Protein AF-R8B9S7-F1 (afdb_monomer_lite)

Organism: Phaeoacremonium minimum (strain UCR-PA7) (NCBI:txid1286976)

Secondary structure (DSSP, 8-state):
-PPPGGG--TT------SHHHHTTTTSSHHHHHHTTS-HHHHHHTTGGGGTTS-HHHHHHHHHHHHHHHHHHS--SS-GGG--SHHHHHHHHHHHHHHHHHHHHTGGGTHHHHHHHHHHHHHHHHH---TT-PSPPSHHHHHHHHHHHHHTT-HHHHHHHHHHHHHHHHH-TTT-TT-HHHHHHHHHHHHHHHHTT-HHHHHHHHHHHHHHHHHHTTSTTGGGHHHHHHHHHHHHHHHHTT-----------

InterPro domains:
  IPR011990 Tetratricopeptide-like helical domain superfamily [G3DSA:1.25.40.10] (41-213)
  IPR011990 Tetratricopeptide-like helical domain superfamily [SSF48452] (104-204)

Foldseek 3Di:
DPDDPPPDDPPNADFDDALLCVLVVPQCLRRLVCLQAPNVRVVVVVCNVVSPDDLLVSLVVQLVVLVVSCVVPPQPDDLLPCLDPVSVSNVLSSLLSNLSSLVSNPPVRLVVSLVSLVVNLVSLVSDDHPPNDDDRPLVSLVVNLVSCVVVVVLVVSLVSLVVSLVRQQPDPVAHLLHPSSLLSLLSNLLSCLVVVVLVVSVVSLVSQVVSLVVCCVDPNVVCSVVSVVSSVLSNVCSVVSHRDPCPPCPPD

Sequence (252 aa):
MEKSPLNRFPWESDVPQGAFWDSLSNDNLGRQFLRVFSADETIALSLDNMAHLDKVAKLQLLESLILDRMRNKPLPHVPESLSSNDFYNIWHRREFLLAHVQREQGATKMVEAEQRYRTMIDIWGKRNDPDKKWPQDLGSIDNLFIILAQQNRFSEAELLAKELIGLIRQCPDLGYGSPMNIGIMLKLMDIFGKQGKYDEALALNAEGYAAIDIMAKGMFAKYVDTQRKSLDQMKRALEEHRSWESGYLIIR

pLDDT: mean 84.68, std 16.0, range [28.86, 98.12]

Structure (mmCIF, N/CA/C/O backbone):
data_AF-R8B9S7-F1
#
_entry.id   AF-R8B9S7-F1
#
loop_
_atom_site.group_PDB
_atom_site.id
_atom_site.type_symbol
_atom_site.label_atom_id
_atom_site.label_alt_id
_atom_site.label_comp_id
_atom_site.label_asym_id
_atom_site.label_entity_id
_atom_site.label_seq_id
_atom_site.pdbx_PDB_ins_code
_atom_site.Cartn_x
_atom_site.Cartn_y
_atom_site.Cartn_z
_atom_site.occupancy
_atom_site.B_iso_or_equiv
_atom_site.auth_seq_id
_atom_site.auth_comp_id
_atom_site.auth_asym_id
_atom_site.auth_atom_id
_atom_site.pdbx_PDB_model_num
ATOM 1 N N . MET A 1 1 ? 0.712 -29.549 -7.403 1.00 31.33 1 MET A N 1
ATOM 2 C CA . MET A 1 1 ? -0.698 -29.161 -7.191 1.00 31.33 1 MET A CA 1
ATOM 3 C C . MET A 1 1 ? -0.884 -27.776 -7.783 1.00 31.33 1 MET A C 1
ATOM 5 O O . MET A 1 1 ? -0.555 -26.792 -7.130 1.00 31.33 1 MET A O 1
ATOM 9 N N . GLU A 1 2 ? -1.314 -27.706 -9.042 1.00 28.86 2 GLU A N 1
ATOM 10 C CA . GLU A 1 2 ? -1.758 -26.450 -9.652 1.00 28.86 2 GLU A CA 1
ATOM 11 C C . GLU A 1 2 ? -2.976 -25.941 -8.879 1.00 28.86 2 GLU A C 1
ATOM 13 O O . GLU A 1 2 ? -3.938 -26.679 -8.654 1.00 28.86 2 GLU A O 1
ATOM 18 N N . LYS A 1 3 ? -2.919 -24.693 -8.407 1.00 32.94 3 LYS A N 1
ATOM 19 C CA . LYS A 1 3 ? -4.081 -24.044 -7.802 1.00 32.94 3 LYS A CA 1
ATOM 20 C C . LYS A 1 3 ? -5.134 -23.871 -8.894 1.00 32.94 3 LYS A C 1
ATOM 22 O O . LYS A 1 3 ? -4.868 -23.245 -9.913 1.00 32.94 3 LYS A O 1
ATOM 27 N N . SER A 1 4 ? -6.307 -24.450 -8.659 1.00 30.30 4 SER A N 1
ATOM 28 C CA . SER A 1 4 ? -7.461 -24.396 -9.556 1.00 30.30 4 SER A CA 1
ATOM 29 C C . SER A 1 4 ? -7.754 -22.950 -10.021 1.00 30.30 4 SER A C 1
ATOM 31 O O . SER A 1 4 ? -7.820 -22.062 -9.165 1.00 30.30 4 SER A O 1
ATOM 33 N N . PRO A 1 5 ? -7.971 -22.687 -11.328 1.00 41.06 5 PRO A N 1
ATOM 34 C CA . PRO A 1 5 ? -8.208 -21.341 -11.877 1.00 41.06 5 PRO A CA 1
ATOM 35 C C . PRO A 1 5 ? -9.506 -20.659 -11.408 1.00 41.06 5 PRO A C 1
ATOM 37 O O . PRO A 1 5 ? -9.743 -19.494 -11.715 1.00 41.06 5 PRO A O 1
ATOM 40 N N . LEU A 1 6 ? -10.366 -21.370 -10.675 1.00 40.56 6 LEU A N 1
ATOM 41 C CA . LEU A 1 6 ? -11.757 -20.986 -10.407 1.00 40.56 6 LEU A CA 1
ATOM 42 C C . LEU A 1 6 ? -11.959 -19.916 -9.313 1.00 40.56 6 LEU A C 1
ATOM 44 O O . LEU A 1 6 ? -13.099 -19.612 -8.985 1.00 40.56 6 LEU A O 1
ATOM 48 N N . ASN A 1 7 ? -10.894 -19.329 -8.755 1.00 47.81 7 ASN A N 1
ATOM 49 C CA . ASN A 1 7 ? -10.991 -18.369 -7.638 1.00 47.81 7 ASN A CA 1
ATOM 50 C C . ASN A 1 7 ? -10.441 -16.962 -7.929 1.00 47.81 7 ASN A C 1
ATOM 52 O O . ASN A 1 7 ? -10.343 -16.151 -7.002 1.00 47.81 7 ASN A O 1
ATOM 56 N N . ARG A 1 8 ? -10.084 -16.676 -9.186 1.00 48.44 8 ARG A N 1
ATOM 57 C CA . ARG A 1 8 ? -9.503 -15.396 -9.604 1.00 48.44 8 ARG A CA 1
ATOM 58 C C . ARG A 1 8 ? -10.613 -14.404 -9.939 1.00 48.44 8 ARG A C 1
ATOM 60 O O . ARG A 1 8 ? -11.400 -14.647 -10.854 1.00 48.44 8 ARG A O 1
ATOM 67 N N . PHE A 1 9 ? -10.698 -13.288 -9.220 1.00 55.44 9 PHE A N 1
ATOM 68 C CA . PHE A 1 9 ? -11.606 -12.219 -9.635 1.00 55.44 9 PHE A CA 1
ATOM 69 C C . PHE A 1 9 ? -11.149 -11.575 -10.958 1.00 55.44 9 PHE A C 1
ATOM 71 O O . PHE A 1 9 ? -9.943 -11.501 -11.202 1.00 55.44 9 PHE A O 1
ATOM 78 N N . PRO A 1 10 ? -12.065 -11.027 -11.783 1.00 49.34 10 PRO A N 1
ATOM 79 C CA . PRO A 1 10 ? -11.719 -10.374 -13.053 1.00 49.34 10 PRO A CA 1
ATOM 80 C C . PRO A 1 10 ? -10.708 -9.219 -12.934 1.00 49.34 10 PRO A C 1
ATOM 82 O O . PRO A 1 10 ? -10.061 -8.867 -13.913 1.00 49.34 10 PRO A O 1
ATOM 85 N N . TRP A 1 11 ? -10.570 -8.628 -11.743 1.00 57.00 11 TRP A N 1
ATOM 86 C CA . TRP A 1 11 ? -9.640 -7.531 -11.454 1.00 57.00 11 TRP A CA 1
ATOM 87 C C . TRP A 1 11 ? -8.299 -7.983 -10.856 1.00 57.00 11 TRP A C 1
ATOM 89 O O . TRP A 1 11 ? -7.422 -7.150 -10.622 1.00 57.00 11 TRP A O 1
ATOM 99 N N . GLU A 1 12 ? -8.097 -9.279 -10.596 1.00 56.66 12 GLU A N 1
ATOM 100 C CA . GLU A 1 12 ? -6.799 -9.780 -10.143 1.00 56.66 12 GLU A CA 1
ATOM 101 C C . GLU A 1 12 ? -5.798 -9.683 -11.298 1.00 56.66 12 GLU A C 1
ATOM 103 O O . GLU A 1 12 ? -5.817 -10.503 -12.211 1.00 56.66 12 GLU A O 1
ATOM 108 N N . SER A 1 13 ? -4.910 -8.686 -11.266 1.00 63.62 13 SER A N 1
ATOM 109 C CA . SER A 1 13 ? -3.881 -8.471 -12.299 1.00 63.62 13 SER A CA 1
ATOM 110 C C . SER A 1 13 ? -2.855 -9.608 -12.362 1.00 63.62 13 SER A C 1
ATOM 112 O O . SER A 1 13 ? -2.725 -10.391 -11.420 1.00 63.62 13 SER A O 1
ATOM 114 N N . ASP A 1 14 ? -2.118 -9.727 -13.460 1.00 77.19 14 ASP A N 1
ATOM 115 C CA . ASP A 1 14 ? -1.014 -10.683 -13.518 1.00 77.19 14 ASP A CA 1
ATOM 116 C C . ASP A 1 14 ? 0.135 -10.264 -12.591 1.00 77.19 14 ASP A C 1
ATOM 118 O O . ASP A 1 14 ? 0.276 -9.095 -12.216 1.00 77.19 14 ASP A O 1
ATOM 122 N N . VAL A 1 15 ? 0.942 -11.246 -12.195 1.00 81.06 15 VAL A N 1
ATOM 123 C CA . VAL A 1 15 ? 2.227 -11.043 -11.524 1.00 81.06 15 VAL A CA 1
ATOM 124 C C . VAL A 1 15 ? 3.326 -11.625 -12.406 1.00 81.06 15 VAL A C 1
ATOM 126 O O . VAL A 1 15 ? 3.125 -12.714 -12.959 1.00 81.06 15 VAL A O 1
ATOM 129 N N . PRO A 1 16 ? 4.479 -10.945 -12.538 1.00 85.38 16 PRO A N 1
ATOM 130 C CA . PRO A 1 16 ? 5.646 -11.543 -13.159 1.00 85.38 16 PRO A CA 1
ATOM 131 C C . PRO A 1 16 ? 5.992 -12.861 -12.465 1.00 85.38 16 PRO A C 1
ATOM 133 O O . PRO A 1 16 ? 5.916 -12.957 -11.240 1.00 85.38 16 PRO A O 1
ATOM 136 N N . GLN A 1 17 ? 6.345 -13.866 -13.258 1.00 84.06 17 GLN A N 1
ATOM 137 C CA . GLN A 1 17 ? 6.829 -15.150 -12.761 1.00 84.06 17 GLN A CA 1
ATOM 138 C C . GLN A 1 17 ? 8.356 -15.128 -12.710 1.00 84.06 17 GLN A C 1
ATOM 140 O O . GLN A 1 17 ? 8.976 -14.426 -13.511 1.00 84.06 17 GLN A O 1
ATOM 145 N N . GLY A 1 18 ? 8.945 -15.904 -11.801 1.00 87.06 18 GLY A N 1
ATOM 146 C CA . GLY A 1 18 ? 10.390 -16.110 -11.755 1.00 87.06 18 GLY A CA 1
ATOM 147 C C . GLY A 1 18 ? 11.004 -15.917 -10.374 1.00 87.06 18 GLY A C 1
ATOM 148 O O . GLY A 1 18 ? 10.479 -15.188 -9.527 1.00 87.06 18 GLY A O 1
ATOM 149 N N . ALA A 1 19 ? 12.165 -16.542 -10.169 1.00 90.31 19 ALA A N 1
ATOM 150 C CA . ALA A 1 19 ? 12.884 -16.535 -8.896 1.00 90.31 19 ALA A CA 1
ATOM 151 C C . ALA A 1 19 ? 13.287 -15.119 -8.447 1.00 90.31 19 ALA A C 1
ATOM 153 O O . ALA A 1 19 ? 13.392 -14.849 -7.246 1.00 90.31 19 ALA A O 1
ATOM 154 N N . PHE A 1 20 ? 13.487 -14.191 -9.390 1.00 92.75 20 PHE A N 1
ATOM 155 C CA . PHE A 1 20 ? 13.698 -12.784 -9.061 1.00 92.75 20 PHE A CA 1
ATOM 156 C C . PHE A 1 20 ? 12.500 -12.211 -8.290 1.00 92.75 20 PHE A C 1
ATOM 158 O O . PHE A 1 20 ? 12.667 -11.613 -7.225 1.00 92.75 20 PHE A O 1
ATOM 165 N N . TRP A 1 21 ? 11.292 -12.440 -8.802 1.00 90.38 21 TRP A N 1
ATOM 166 C CA . TRP A 1 21 ? 10.049 -11.878 -8.279 1.00 90.38 21 TRP A CA 1
ATOM 167 C C . TRP A 1 21 ? 9.548 -12.588 -7.028 1.00 90.38 21 TRP A C 1
ATOM 169 O O . TRP A 1 21 ? 9.042 -11.922 -6.124 1.00 90.38 21 TRP A O 1
ATOM 179 N N . ASP A 1 22 ? 9.755 -13.901 -6.931 1.00 86.56 22 ASP A N 1
ATOM 180 C CA . ASP A 1 22 ? 9.373 -14.701 -5.761 1.00 86.56 22 ASP A CA 1
ATOM 181 C C . ASP A 1 22 ? 10.040 -14.187 -4.476 1.00 86.56 22 ASP A C 1
ATOM 183 O O . ASP A 1 22 ? 9.446 -14.189 -3.404 1.00 86.56 22 ASP A O 1
ATOM 187 N N . SER A 1 23 ? 11.260 -13.656 -4.580 1.00 82.81 23 SER A N 1
ATOM 188 C CA . SER A 1 23 ? 11.966 -13.060 -3.436 1.00 82.81 23 SER A CA 1
ATOM 189 C C . SER A 1 23 ? 11.472 -11.659 -3.032 1.00 82.81 23 SER A C 1
ATOM 191 O O . SER A 1 23 ? 11.842 -11.156 -1.972 1.00 82.81 23 SER A O 1
ATOM 193 N N . LEU A 1 24 ? 10.634 -11.028 -3.863 1.00 83.19 24 LEU A N 1
ATOM 194 C CA . LEU A 1 24 ? 10.026 -9.709 -3.641 1.00 83.19 24 LEU A CA 1
ATOM 195 C C . LEU A 1 24 ? 8.512 -9.813 -3.351 1.00 83.19 24 LEU A C 1
ATOM 197 O O . LEU A 1 24 ? 7.828 -8.796 -3.239 1.00 83.19 24 LEU A O 1
ATOM 201 N N . SER A 1 25 ? 7.965 -11.033 -3.262 1.00 59.16 25 SER A N 1
ATOM 202 C CA . SER A 1 25 ? 6.539 -11.345 -3.453 1.00 59.16 25 SER A CA 1
ATOM 203 C C . SER A 1 25 ? 5.572 -10.846 -2.372 1.00 59.16 25 SER A C 1
ATOM 205 O O . SER A 1 25 ? 4.374 -11.123 -2.456 1.00 59.16 25 SER A O 1
ATOM 207 N N . ASN A 1 26 ? 6.047 -10.132 -1.354 1.00 59.09 26 ASN A N 1
ATOM 208 C CA . ASN A 1 26 ? 5.182 -9.643 -0.283 1.00 59.09 26 ASN A CA 1
ATOM 209 C C . ASN A 1 26 ? 4.461 -8.335 -0.644 1.00 59.09 26 ASN A C 1
ATOM 211 O O . ASN A 1 26 ? 3.363 -8.118 -0.144 1.00 59.09 26 ASN A O 1
ATOM 215 N N . ASP A 1 27 ? 4.977 -7.540 -1.592 1.00 60.31 27 ASP A N 1
ATOM 216 C CA . ASP A 1 27 ? 4.636 -6.109 -1.658 1.00 60.31 27 ASP A CA 1
ATOM 217 C C . ASP A 1 27 ? 3.802 -5.670 -2.872 1.00 60.31 27 ASP A C 1
ATOM 219 O O . ASP A 1 27 ? 3.808 -4.503 -3.237 1.00 60.31 27 ASP A O 1
ATOM 223 N N . ASN A 1 28 ? 3.079 -6.565 -3.560 1.00 75.88 28 ASN A N 1
ATOM 224 C CA . ASN A 1 28 ? 2.340 -6.228 -4.801 1.00 75.88 28 ASN A CA 1
ATOM 225 C C . ASN A 1 28 ? 3.214 -5.573 -5.907 1.00 75.88 28 ASN A C 1
ATOM 227 O O . ASN A 1 28 ? 2.696 -5.132 -6.937 1.00 75.88 28 ASN A O 1
ATOM 231 N N . LEU A 1 29 ? 4.540 -5.545 -5.731 1.00 86.62 29 LEU A N 1
ATOM 232 C CA . LEU A 1 29 ? 5.481 -4.774 -6.537 1.00 86.62 29 LEU A CA 1
ATOM 233 C C . LEU A 1 29 ? 5.529 -5.263 -7.985 1.00 86.62 29 LEU A C 1
ATOM 235 O O . LEU A 1 29 ? 5.479 -4.457 -8.909 1.00 86.62 29 LEU A O 1
ATOM 239 N N . GLY A 1 30 ? 5.520 -6.582 -8.189 1.00 88.81 30 GLY A N 1
ATOM 240 C CA . GLY A 1 30 ? 5.470 -7.177 -9.525 1.00 88.81 30 GLY A CA 1
ATOM 241 C C . GLY A 1 30 ? 4.212 -6.784 -10.310 1.00 88.81 30 GLY A C 1
ATOM 242 O O . GLY A 1 30 ? 4.300 -6.484 -11.498 1.00 88.81 30 GLY A O 1
ATOM 243 N N . ARG A 1 31 ? 3.046 -6.690 -9.649 1.00 86.81 31 ARG A N 1
ATOM 244 C CA . ARG A 1 31 ? 1.803 -6.224 -10.301 1.00 86.81 31 ARG A CA 1
ATOM 245 C C . ARG A 1 31 ? 1.951 -4.785 -10.777 1.00 86.81 31 ARG A C 1
ATOM 247 O O . ARG A 1 31 ? 1.569 -4.460 -11.895 1.00 86.81 31 ARG A O 1
ATOM 254 N N . GLN A 1 32 ? 2.515 -3.921 -9.930 1.00 89.44 32 GLN A N 1
ATOM 255 C CA . GLN A 1 32 ? 2.758 -2.522 -10.287 1.00 89.44 32 GLN A CA 1
ATOM 256 C C . GLN A 1 32 ? 3.808 -2.401 -11.395 1.00 89.44 32 GLN A C 1
ATOM 258 O O . GLN A 1 32 ? 3.662 -1.560 -12.279 1.00 89.44 32 GLN A O 1
ATOM 263 N N . PHE A 1 33 ? 4.810 -3.282 -11.403 1.00 93.06 33 PHE A N 1
ATOM 264 C CA . PHE A 1 33 ? 5.808 -3.345 -12.463 1.00 93.06 33 PHE A CA 1
ATOM 265 C C . PHE A 1 33 ? 5.165 -3.623 -13.823 1.00 93.06 33 PHE A C 1
ATOM 267 O O . PHE A 1 33 ? 5.404 -2.869 -14.763 1.00 93.06 33 PHE A O 1
ATOM 274 N N . LEU A 1 34 ? 4.252 -4.600 -13.902 1.00 91.38 34 LEU A N 1
ATOM 275 C CA . LEU A 1 34 ? 3.530 -4.925 -15.141 1.00 91.38 34 LEU A CA 1
ATOM 276 C C . LEU A 1 34 ? 2.607 -3.808 -15.652 1.00 91.38 34 LEU A C 1
ATOM 278 O O . LEU A 1 34 ? 2.200 -3.802 -16.812 1.00 91.38 34 LEU A O 1
ATOM 282 N N . ARG A 1 35 ? 2.266 -2.834 -14.802 1.00 89.38 35 ARG A N 1
ATOM 283 C CA . ARG A 1 35 ? 1.502 -1.647 -15.218 1.00 89.38 35 ARG A CA 1
ATOM 284 C C . ARG A 1 35 ? 2.379 -0.599 -15.911 1.00 89.38 35 ARG A C 1
ATOM 286 O O . ARG A 1 35 ? 1.827 0.296 -16.550 1.00 89.38 35 ARG A O 1
ATOM 293 N N . VAL A 1 36 ? 3.704 -0.692 -15.773 1.00 93.06 36 VAL A N 1
ATOM 294 C CA . VAL A 1 36 ? 4.698 0.233 -16.349 1.00 93.06 36 VAL A CA 1
ATOM 295 C C . VAL A 1 36 ? 5.513 -0.424 -17.466 1.00 93.06 36 VAL A C 1
ATOM 297 O O . VAL A 1 36 ? 5.815 0.233 -18.464 1.00 93.06 36 VAL A O 1
ATOM 300 N N . PHE A 1 37 ? 5.845 -1.704 -17.307 1.00 94.19 37 PHE A N 1
ATOM 301 C CA . PHE A 1 37 ? 6.538 -2.542 -18.279 1.00 94.19 37 PHE A CA 1
ATOM 302 C C . PHE A 1 37 ? 5.582 -3.632 -18.743 1.00 94.19 37 PHE A C 1
ATOM 304 O O . PHE A 1 37 ? 5.018 -4.347 -17.922 1.00 94.19 37 PHE A O 1
ATOM 311 N N . SER A 1 38 ? 5.387 -3.772 -20.050 1.00 90.88 38 SER A N 1
ATOM 312 C CA . SER A 1 38 ? 4.564 -4.866 -20.579 1.00 90.88 38 SER A CA 1
ATOM 313 C C . SER A 1 38 ? 5.130 -6.243 -20.193 1.00 90.88 38 SER A C 1
ATOM 315 O O . SER A 1 38 ? 6.296 -6.368 -19.803 1.00 90.88 38 SER A O 1
ATOM 317 N N . ALA A 1 39 ? 4.313 -7.294 -20.313 1.00 87.50 39 ALA A N 1
ATOM 318 C CA . ALA A 1 39 ? 4.769 -8.666 -20.082 1.00 87.50 39 ALA A CA 1
ATOM 319 C C . ALA A 1 39 ? 5.968 -9.018 -20.983 1.00 87.50 39 ALA A C 1
ATOM 321 O O . ALA A 1 39 ? 6.972 -9.524 -20.489 1.00 87.50 39 ALA A O 1
ATOM 322 N N . ASP A 1 40 ? 5.910 -8.641 -22.263 1.00 90.12 40 ASP A N 1
ATOM 323 C CA . ASP A 1 40 ? 6.991 -8.869 -23.227 1.00 90.12 40 ASP A CA 1
ATOM 324 C C . ASP A 1 40 ? 8.268 -8.101 -22.864 1.00 90.12 40 ASP A C 1
ATOM 326 O O . ASP A 1 40 ? 9.360 -8.667 -22.886 1.00 90.12 40 ASP A O 1
ATOM 330 N N . GLU A 1 41 ? 8.150 -6.828 -22.463 1.00 93.38 41 GLU A N 1
ATOM 331 C CA . GLU A 1 41 ? 9.298 -6.058 -21.965 1.00 93.38 41 GLU A CA 1
ATOM 332 C C . GLU A 1 41 ? 9.890 -6.704 -20.705 1.00 93.38 41 GLU A C 1
ATOM 334 O O . GLU A 1 41 ? 11.107 -6.776 -20.567 1.00 93.38 41 GLU A O 1
ATOM 339 N N . THR A 1 42 ? 9.048 -7.216 -19.805 1.00 90.62 42 THR A N 1
ATOM 340 C CA . THR A 1 42 ? 9.493 -7.886 -18.575 1.00 90.62 42 THR A CA 1
ATOM 341 C C . THR A 1 42 ? 10.247 -9.182 -18.874 1.00 90.62 42 THR A C 1
ATOM 343 O O . THR A 1 42 ? 11.284 -9.434 -18.261 1.00 90.62 42 THR A O 1
ATOM 346 N N . ILE A 1 43 ? 9.775 -9.974 -19.843 1.00 90.31 43 ILE A N 1
ATOM 347 C CA . ILE A 1 43 ? 10.471 -11.174 -20.328 1.00 90.31 43 ILE A CA 1
ATOM 348 C C . ILE A 1 43 ? 11.815 -10.784 -20.957 1.00 90.31 43 ILE A C 1
ATOM 350 O O . ILE A 1 43 ? 12.843 -11.377 -20.633 1.00 90.31 43 ILE A O 1
ATOM 354 N N . ALA A 1 44 ? 11.836 -9.746 -21.799 1.00 94.31 44 ALA A N 1
ATOM 355 C CA . ALA A 1 44 ? 13.050 -9.284 -22.470 1.00 94.31 44 ALA A CA 1
ATOM 356 C C . ALA A 1 44 ? 14.133 -8.798 -21.490 1.00 94.31 44 ALA A C 1
ATOM 358 O O . ALA A 1 44 ? 15.320 -9.011 -21.737 1.00 94.31 44 ALA A O 1
ATOM 359 N N . LEU A 1 45 ? 13.746 -8.206 -20.353 1.00 95.00 45 LEU A N 1
ATOM 360 C CA . LEU A 1 45 ? 14.680 -7.797 -19.295 1.00 95.00 45 LEU A CA 1
ATOM 361 C C . LEU A 1 45 ? 15.429 -8.975 -18.649 1.00 95.00 45 LEU A C 1
ATOM 363 O O . LEU A 1 45 ? 16.462 -8.752 -18.023 1.00 95.00 45 LEU A O 1
ATOM 367 N N . SER A 1 46 ? 14.936 -10.213 -18.797 1.00 94.06 46 SER A N 1
ATOM 368 C CA . SER A 1 46 ? 15.589 -11.437 -18.303 1.00 94.06 46 SER A CA 1
ATOM 369 C C . SER A 1 46 ? 16.012 -11.356 -16.825 1.00 94.06 46 SER A C 1
ATOM 371 O O . SER A 1 46 ? 17.106 -11.786 -16.452 1.00 94.06 46 SER A O 1
ATOM 373 N N . LEU A 1 47 ? 15.153 -10.783 -15.970 1.00 94.19 47 LEU A N 1
ATOM 374 C CA . LEU A 1 47 ? 15.486 -10.460 -14.572 1.00 94.19 47 LEU A CA 1
ATOM 375 C C . LEU A 1 47 ? 15.831 -11.683 -13.713 1.00 94.19 47 LEU A C 1
ATOM 377 O O . LEU A 1 47 ? 16.545 -11.545 -12.723 1.00 94.19 47 LEU A O 1
ATOM 381 N N . ASP A 1 48 ? 15.405 -12.883 -14.105 1.00 93.00 48 ASP A N 1
ATOM 382 C CA . ASP A 1 48 ? 15.773 -14.120 -13.410 1.00 93.00 48 ASP A CA 1
ATOM 383 C C . ASP A 1 48 ? 17.274 -14.429 -13.471 1.00 93.00 48 ASP A C 1
ATOM 385 O O . ASP A 1 48 ? 17.803 -15.060 -12.555 1.00 93.00 48 ASP A O 1
ATOM 389 N N . ASN A 1 49 ? 18.009 -13.884 -14.446 1.00 95.75 49 ASN A N 1
ATOM 390 C CA . ASN A 1 49 ? 19.477 -13.936 -14.437 1.00 95.75 49 ASN A CA 1
ATOM 391 C C . ASN A 1 49 ? 20.070 -13.200 -13.216 1.00 95.75 49 ASN A C 1
ATOM 393 O O . ASN A 1 49 ? 21.176 -13.500 -12.766 1.00 95.75 49 ASN A O 1
ATOM 397 N N . MET A 1 50 ? 19.306 -12.269 -12.639 1.00 96.25 50 MET A N 1
ATOM 398 C CA . MET A 1 50 ? 19.640 -11.489 -11.448 1.00 96.25 50 MET A CA 1
ATOM 399 C C . MET A 1 50 ? 18.947 -12.023 -10.183 1.00 96.25 50 MET A C 1
ATOM 401 O O . MET A 1 50 ? 18.931 -11.354 -9.150 1.00 96.25 50 MET A O 1
ATOM 405 N N . ALA A 1 51 ? 18.374 -13.233 -10.216 1.00 94.38 51 ALA A N 1
ATOM 406 C CA . ALA A 1 51 ? 17.673 -13.813 -9.067 1.00 94.38 51 ALA A CA 1
ATOM 407 C C . ALA A 1 51 ? 18.576 -14.019 -7.837 1.00 94.38 51 ALA A C 1
ATOM 409 O O . ALA A 1 51 ? 18.078 -14.031 -6.712 1.00 94.38 51 ALA A O 1
ATOM 410 N N . HIS A 1 52 ? 19.890 -14.129 -8.046 1.00 94.56 52 HIS A N 1
ATOM 411 C CA . HIS A 1 52 ? 20.899 -14.266 -6.996 1.00 94.56 52 HIS A CA 1
ATOM 412 C C . HIS A 1 52 ? 21.110 -12.988 -6.163 1.00 94.56 52 HIS A C 1
ATOM 414 O O . HIS A 1 52 ? 21.687 -13.065 -5.082 1.00 94.56 52 HIS A O 1
ATOM 420 N N . LEU A 1 53 ? 20.662 -11.824 -6.651 1.00 95.94 53 LEU A N 1
ATOM 421 C CA . LEU A 1 53 ? 20.778 -10.557 -5.930 1.00 95.94 53 LEU A CA 1
ATOM 422 C C . LEU A 1 53 ? 19.942 -10.566 -4.640 1.00 95.94 53 LEU A C 1
ATOM 424 O O . LEU A 1 53 ? 18.847 -11.139 -4.589 1.00 95.94 53 LEU A O 1
ATOM 428 N N . ASP A 1 54 ? 20.431 -9.877 -3.610 1.00 94.00 54 ASP A N 1
ATOM 429 C CA . ASP A 1 54 ? 19.655 -9.622 -2.395 1.00 94.00 54 ASP A CA 1
ATOM 430 C C . ASP A 1 54 ? 18.491 -8.635 -2.645 1.00 94.00 54 ASP A C 1
ATOM 432 O O . ASP A 1 54 ? 18.384 -8.024 -3.714 1.00 94.00 54 ASP A O 1
ATOM 436 N N . LYS A 1 55 ? 17.583 -8.476 -1.665 1.00 91.94 55 LYS A N 1
ATOM 437 C CA . LYS A 1 55 ? 16.404 -7.593 -1.804 1.00 91.94 55 LYS A CA 1
ATOM 438 C C . LYS A 1 55 ? 16.814 -6.153 -2.143 1.00 91.94 55 LYS A C 1
ATOM 440 O O . LYS A 1 55 ? 16.164 -5.532 -2.980 1.00 91.94 55 LYS A O 1
ATOM 445 N N . VAL A 1 56 ? 17.882 -5.627 -1.541 1.00 92.44 56 VAL A N 1
ATOM 446 C CA . VAL A 1 56 ? 18.307 -4.232 -1.738 1.00 92.44 56 VAL A CA 1
ATOM 447 C C . VAL A 1 56 ? 18.809 -4.020 -3.165 1.00 92.44 56 VAL A C 1
ATOM 449 O O . VAL A 1 56 ? 18.333 -3.115 -3.850 1.00 92.44 56 VAL A O 1
ATOM 452 N N . ALA A 1 57 ? 19.695 -4.888 -3.652 1.00 95.81 57 ALA A N 1
ATOM 453 C CA . ALA A 1 57 ? 20.234 -4.818 -5.005 1.00 95.81 57 ALA A CA 1
ATOM 454 C C . ALA A 1 57 ? 19.142 -5.012 -6.071 1.00 95.81 57 ALA A C 1
ATOM 456 O O . ALA A 1 57 ? 19.137 -4.318 -7.089 1.00 95.81 57 ALA A O 1
ATOM 457 N N . LYS A 1 58 ? 18.162 -5.893 -5.824 1.00 95.81 58 LYS A N 1
ATOM 458 C CA . LYS A 1 58 ? 16.987 -6.040 -6.701 1.00 95.81 58 LYS A CA 1
ATOM 459 C C . LYS A 1 58 ? 16.165 -4.757 -6.779 1.00 95.81 58 LYS A C 1
ATOM 461 O O . LYS A 1 58 ? 15.795 -4.340 -7.873 1.00 95.81 58 LYS A O 1
ATOM 466 N N . LEU A 1 59 ? 15.894 -4.110 -5.645 1.00 95.31 59 LEU A N 1
ATOM 467 C CA . LEU A 1 59 ? 15.138 -2.855 -5.614 1.00 95.31 59 LEU A CA 1
ATOM 468 C C . LEU A 1 59 ? 15.894 -1.711 -6.303 1.00 95.31 59 LEU A C 1
ATOM 470 O O . LEU A 1 59 ? 15.281 -0.948 -7.045 1.00 95.31 59 LEU A O 1
ATOM 474 N N . GLN A 1 60 ? 17.214 -1.625 -6.133 1.00 96.31 60 GLN A N 1
ATOM 475 C CA . GLN A 1 60 ? 18.053 -0.647 -6.838 1.00 96.31 60 GLN A CA 1
ATOM 476 C C . GLN A 1 60 ? 18.052 -0.873 -8.355 1.00 96.31 60 GLN A C 1
ATOM 478 O O . GLN A 1 60 ? 17.953 0.085 -9.124 1.00 96.31 60 GLN A O 1
ATOM 483 N N . LEU A 1 61 ? 18.103 -2.135 -8.798 1.00 97.44 61 LEU A N 1
ATOM 484 C CA . LEU A 1 61 ? 17.960 -2.485 -10.211 1.00 97.44 61 LEU A CA 1
ATOM 485 C C . LEU A 1 61 ? 16.600 -2.029 -10.757 1.00 97.44 61 LEU A C 1
ATOM 487 O O . LEU A 1 61 ? 16.546 -1.383 -11.804 1.00 97.44 61 LEU A O 1
ATOM 491 N N . LEU A 1 62 ? 15.507 -2.315 -10.041 1.00 96.81 62 LEU A N 1
ATOM 492 C CA . LEU A 1 62 ? 14.169 -1.868 -10.438 1.00 96.81 62 LEU A CA 1
ATOM 493 C C . LEU A 1 62 ? 14.078 -0.336 -10.492 1.00 96.81 62 LEU A C 1
ATOM 495 O O . LEU A 1 62 ? 13.553 0.193 -11.469 1.00 96.81 62 LEU A O 1
ATOM 499 N N . GLU A 1 63 ? 14.627 0.378 -9.504 1.00 97.56 63 GLU A N 1
ATOM 500 C CA . GLU A 1 63 ? 14.690 1.848 -9.498 1.00 97.56 63 GLU A CA 1
ATOM 501 C C . GLU A 1 63 ? 15.403 2.374 -10.753 1.00 97.56 63 GLU A C 1
ATOM 503 O O . GLU A 1 63 ? 14.854 3.232 -11.449 1.00 97.56 63 GLU A O 1
ATOM 508 N N . SER A 1 64 ? 16.572 1.818 -11.096 1.00 98.12 64 SER A N 1
ATOM 509 C CA . SER A 1 64 ? 17.322 2.204 -12.300 1.00 98.12 64 SER A CA 1
ATOM 510 C C . SER A 1 64 ? 16.506 1.996 -13.573 1.00 98.12 64 SER A C 1
ATOM 512 O O . SER A 1 64 ? 16.406 2.904 -14.395 1.00 98.12 64 SER A O 1
ATOM 514 N N . LEU A 1 65 ? 15.860 0.835 -13.721 1.00 98.06 65 LEU A N 1
ATOM 515 C CA . LEU A 1 65 ? 15.038 0.524 -14.894 1.00 98.06 65 LEU A CA 1
ATOM 516 C C . LEU A 1 65 ? 13.873 1.510 -15.055 1.00 98.06 65 LEU A C 1
ATOM 518 O O . LEU A 1 65 ? 13.558 1.930 -16.172 1.00 98.06 65 LEU A O 1
ATOM 522 N N . ILE A 1 66 ? 13.233 1.901 -13.949 1.00 97.56 66 ILE A N 1
ATOM 523 C CA . ILE A 1 66 ? 12.124 2.863 -13.963 1.00 97.56 66 ILE A CA 1
ATOM 524 C C . ILE A 1 66 ? 12.628 4.262 -14.336 1.00 97.56 66 ILE A C 1
ATOM 526 O O . ILE A 1 66 ? 12.026 4.927 -15.183 1.00 97.56 66 ILE A O 1
ATOM 530 N N . LEU A 1 67 ? 13.752 4.697 -13.766 1.00 97.12 67 LEU A N 1
ATOM 531 C CA . LEU A 1 67 ? 14.364 5.987 -14.094 1.00 97.12 67 LEU A CA 1
ATOM 532 C C . LEU A 1 67 ? 14.807 6.047 -15.563 1.00 97.12 67 LEU A C 1
ATOM 534 O O . LEU A 1 67 ? 14.553 7.045 -16.244 1.00 97.12 67 LEU A O 1
ATOM 538 N N . ASP A 1 68 ? 15.390 4.971 -16.088 1.00 97.50 68 ASP A N 1
ATOM 539 C CA . ASP A 1 68 ? 15.768 4.866 -17.499 1.00 97.50 68 ASP A CA 1
ATOM 540 C C . ASP A 1 68 ? 14.539 4.862 -18.411 1.00 97.50 68 ASP A C 1
ATOM 542 O O . ASP A 1 68 ? 14.530 5.524 -19.452 1.00 97.50 68 ASP A O 1
ATOM 546 N N . ARG A 1 69 ? 13.447 4.191 -18.016 1.00 95.25 69 ARG A N 1
ATOM 547 C CA . ARG A 1 69 ? 12.161 4.260 -18.729 1.00 95.25 69 ARG A CA 1
ATOM 548 C C . ARG A 1 69 ? 11.662 5.699 -18.817 1.00 95.25 69 ARG A C 1
ATOM 550 O O . ARG A 1 69 ? 11.233 6.107 -19.896 1.00 95.25 69 ARG A O 1
ATOM 557 N N . MET A 1 70 ? 11.692 6.439 -17.710 1.00 93.94 70 MET A N 1
ATOM 558 C CA . MET A 1 70 ? 11.234 7.830 -17.652 1.00 93.94 70 MET A CA 1
ATOM 559 C C . MET A 1 70 ? 12.110 8.751 -18.505 1.00 93.94 70 MET A C 1
ATOM 561 O O . MET A 1 70 ? 11.573 9.595 -19.220 1.00 93.94 70 MET A O 1
ATOM 565 N N . ARG A 1 71 ? 13.433 8.542 -18.497 1.00 95.00 71 ARG A N 1
ATOM 566 C CA . ARG A 1 71 ? 14.395 9.303 -19.310 1.00 95.00 71 ARG A CA 1
ATOM 567 C C . ARG A 1 71 ? 14.244 9.032 -20.807 1.00 95.00 71 ARG A C 1
ATOM 569 O O . ARG A 1 71 ? 14.261 9.964 -21.601 1.00 95.00 71 ARG A O 1
ATOM 576 N N . ASN A 1 72 ? 14.076 7.765 -21.185 1.00 94.12 72 ASN A N 1
ATOM 577 C CA . ASN A 1 72 ? 14.057 7.333 -22.587 1.00 94.12 72 ASN A CA 1
ATOM 578 C C . ASN A 1 72 ? 12.670 7.430 -23.242 1.00 94.12 72 ASN A C 1
ATOM 580 O O . ASN A 1 72 ? 12.564 7.405 -24.466 1.00 94.12 72 ASN A O 1
ATOM 584 N N . LYS A 1 73 ? 11.594 7.513 -22.451 1.00 90.88 73 LYS A N 1
ATOM 585 C CA . LYS A 1 73 ? 10.220 7.741 -22.930 1.00 90.88 73 LYS A CA 1
ATOM 586 C C . LYS A 1 73 ? 9.582 8.912 -22.163 1.00 90.88 73 LYS A C 1
ATOM 588 O O . LYS A 1 73 ? 8.643 8.666 -21.390 1.00 90.88 73 LYS A O 1
ATOM 593 N N . PRO A 1 74 ? 10.086 10.151 -22.322 1.00 87.69 74 PRO A N 1
ATOM 594 C CA . PRO A 1 74 ? 9.566 11.309 -21.604 1.00 87.69 74 PRO A CA 1
ATOM 595 C C . PRO A 1 74 ? 8.112 11.577 -22.007 1.00 87.69 74 PRO A C 1
ATOM 597 O O . PRO A 1 74 ? 7.702 11.296 -23.134 1.00 87.69 74 PRO A O 1
ATOM 600 N N . LEU A 1 75 ? 7.320 12.093 -21.070 1.00 84.38 75 LEU A N 1
ATOM 601 C CA . LEU A 1 75 ? 5.953 12.522 -21.352 1.00 84.38 75 LEU A CA 1
ATOM 602 C C . LEU A 1 75 ? 5.959 13.965 -21.885 1.00 84.38 75 LEU A C 1
ATOM 604 O O . LEU A 1 75 ? 6.778 14.764 -21.434 1.00 84.38 75 LEU A O 1
ATOM 608 N N . PRO A 1 76 ? 5.066 14.310 -22.830 1.00 69.44 76 PRO A N 1
ATOM 609 C CA . PRO A 1 76 ? 5.103 15.594 -23.540 1.00 69.44 76 PRO A CA 1
ATOM 610 C C . PRO A 1 76 ? 4.706 16.805 -22.679 1.00 69.44 76 PRO A C 1
ATOM 612 O O . PRO A 1 76 ? 4.966 17.943 -23.062 1.00 69.44 76 PRO A O 1
ATOM 615 N N . HIS A 1 77 ? 4.064 16.574 -21.533 1.00 65.75 77 HIS A N 1
ATOM 616 C CA . HIS A 1 77 ? 3.426 17.600 -20.716 1.00 65.75 77 HIS A CA 1
ATOM 617 C C . HIS A 1 77 ? 3.715 17.372 -19.227 1.00 65.75 77 HIS A C 1
ATOM 619 O O . HIS A 1 77 ? 3.783 16.233 -18.761 1.00 65.75 77 HIS A O 1
ATOM 625 N N . VAL A 1 78 ? 3.877 18.469 -18.483 1.00 58.50 78 VAL A N 1
ATOM 626 C CA . VAL A 1 78 ? 4.042 18.466 -17.020 1.00 58.50 78 VAL A CA 1
ATOM 627 C C . VAL A 1 78 ? 2.719 18.014 -16.378 1.00 58.50 78 VAL A C 1
ATOM 629 O O . VAL A 1 78 ? 1.670 18.383 -16.909 1.00 58.50 78 VAL A O 1
ATOM 632 N N . PRO A 1 79 ? 2.717 17.262 -15.258 1.00 61.78 79 PRO A N 1
ATOM 633 C CA . PRO A 1 79 ? 1.506 16.729 -14.620 1.00 61.78 79 PRO A CA 1
ATOM 634 C C . PRO A 1 79 ? 0.343 17.711 -14.429 1.00 61.78 79 PRO A C 1
ATOM 636 O O . PRO A 1 79 ? -0.809 17.342 -14.631 1.00 61.78 79 PRO A O 1
ATOM 639 N N . GLU A 1 80 ? 0.647 18.976 -14.132 1.00 55.12 80 GLU A N 1
ATOM 640 C CA . GLU A 1 80 ? -0.326 20.070 -13.963 1.00 55.12 80 GLU A CA 1
ATOM 641 C C . GLU A 1 80 ? -1.070 20.446 -15.260 1.00 55.12 80 GLU A C 1
ATOM 643 O O . GLU A 1 80 ? -2.136 21.051 -15.221 1.00 55.12 80 GLU A O 1
ATOM 648 N N . SER A 1 81 ? -0.520 20.059 -16.413 1.00 55.53 81 SER A N 1
ATOM 649 C CA . SER A 1 81 ? -1.080 20.262 -17.756 1.00 55.53 81 SER A CA 1
ATOM 650 C C . SER A 1 81 ? -1.622 18.974 -18.392 1.00 55.53 81 SER A C 1
ATOM 652 O O . SER A 1 81 ? -2.010 18.986 -19.562 1.00 55.53 81 SER A O 1
ATOM 654 N N . LEU A 1 82 ? -1.657 17.853 -17.653 1.00 61.66 82 LEU A N 1
ATOM 655 C CA . LEU A 1 82 ? -2.192 16.577 -18.142 1.00 61.66 82 LEU A CA 1
ATOM 656 C C . LEU A 1 82 ? -3.721 16.628 -18.180 1.00 61.66 82 LEU A C 1
ATOM 658 O O . LEU A 1 82 ? -4.409 16.153 -17.284 1.00 61.66 82 LEU A O 1
ATOM 662 N N . SER A 1 83 ? -4.243 17.224 -19.248 1.00 53.44 83 SER A N 1
ATOM 663 C CA . SER A 1 83 ? -5.675 17.343 -19.535 1.00 53.44 83 SER A CA 1
ATOM 664 C C . SER A 1 83 ? -6.308 16.047 -20.050 1.00 53.44 83 SER A C 1
ATOM 666 O O . SER A 1 83 ? -7.529 15.936 -20.065 1.00 53.44 83 SER A O 1
ATOM 668 N N . SER A 1 84 ? -5.497 15.062 -20.460 1.00 61.19 84 SER A N 1
ATOM 669 C CA . SER A 1 84 ? -5.969 13.734 -20.863 1.00 61.19 84 SER A CA 1
ATOM 670 C C . SER A 1 84 ? -5.619 12.681 -19.816 1.00 61.19 84 SER A C 1
ATOM 672 O O . SER A 1 84 ? -4.489 12.605 -19.318 1.00 61.19 84 SER A O 1
ATOM 674 N N . ASN A 1 85 ? -6.599 11.828 -19.513 1.00 65.06 85 ASN A N 1
ATOM 675 C CA . ASN A 1 85 ? -6.459 10.767 -18.522 1.00 65.06 85 ASN A CA 1
ATOM 676 C C . ASN A 1 85 ? -5.305 9.804 -18.865 1.00 65.06 85 ASN A C 1
ATOM 678 O O . ASN A 1 85 ? -4.650 9.283 -17.969 1.00 65.06 85 ASN A O 1
ATOM 682 N N . ASP A 1 86 ? -4.991 9.607 -20.148 1.00 72.94 86 ASP A N 1
ATOM 683 C CA . ASP A 1 86 ? -3.980 8.640 -20.586 1.00 72.94 86 ASP A CA 1
ATOM 684 C C . ASP A 1 86 ? -2.560 9.015 -20.157 1.00 72.94 86 ASP A C 1
ATOM 686 O O . ASP A 1 86 ? -1.856 8.191 -19.565 1.00 72.94 86 ASP A O 1
ATOM 690 N N . PHE A 1 87 ? -2.136 10.262 -20.379 1.00 78.88 87 PHE A N 1
ATOM 691 C CA . PHE A 1 87 ? -0.798 10.691 -19.971 1.00 78.88 87 PHE A CA 1
ATOM 692 C C . PHE A 1 87 ? -0.671 10.804 -18.454 1.00 78.88 87 PHE A C 1
ATOM 694 O O . PHE A 1 87 ? 0.364 10.406 -17.914 1.00 78.88 87 PHE A O 1
ATOM 701 N N . TYR A 1 88 ? -1.721 11.262 -17.760 1.00 81.44 88 TYR A N 1
ATOM 702 C CA . TYR A 1 88 ? -1.745 11.223 -16.298 1.00 81.44 88 TYR A CA 1
ATOM 703 C C . TYR A 1 88 ? -1.600 9.794 -15.787 1.00 81.44 88 TYR A C 1
ATOM 705 O O . TYR A 1 88 ? -0.760 9.532 -14.936 1.00 81.44 88 TYR A O 1
ATOM 713 N N . ASN A 1 89 ? -2.361 8.847 -16.336 1.00 83.31 89 ASN A N 1
ATOM 714 C CA . ASN A 1 89 ? -2.317 7.457 -15.897 1.00 83.31 89 ASN A CA 1
ATOM 715 C C . ASN A 1 89 ? -0.954 6.810 -16.166 1.00 83.31 89 ASN A C 1
ATOM 717 O O . ASN A 1 89 ? -0.546 5.917 -15.425 1.00 83.31 89 ASN A O 1
ATOM 721 N N . ILE A 1 90 ? -0.250 7.204 -17.230 1.00 87.62 90 ILE A N 1
ATOM 722 C CA . ILE A 1 90 ? 1.120 6.740 -17.488 1.00 87.62 90 ILE A CA 1
ATOM 723 C C . ILE A 1 90 ? 2.093 7.362 -16.483 1.00 87.62 90 ILE A C 1
ATOM 725 O O . ILE A 1 90 ? 2.921 6.643 -15.923 1.00 87.62 90 ILE A O 1
ATOM 729 N N . TRP A 1 91 ? 1.998 8.673 -16.254 1.00 89.56 91 TRP A N 1
ATOM 730 C CA . TRP A 1 91 ? 2.818 9.382 -15.273 1.00 89.56 91 TRP A CA 1
ATOM 731 C C . TRP A 1 91 ? 2.637 8.790 -13.872 1.00 89.56 91 TRP A C 1
ATOM 733 O O . TRP A 1 91 ? 3.604 8.318 -13.279 1.00 89.56 91 TRP A O 1
ATOM 743 N N . HIS A 1 92 ? 1.391 8.718 -13.404 1.00 89.19 92 HIS A N 1
ATOM 744 C CA . HIS A 1 92 ? 1.013 8.193 -12.096 1.00 89.19 92 HIS A CA 1
ATOM 745 C C . HIS A 1 92 ? 1.541 6.778 -11.888 1.00 89.19 92 HIS A C 1
ATOM 747 O O . HIS A 1 92 ? 2.217 6.525 -10.902 1.00 89.19 92 HIS A O 1
ATOM 753 N N . ARG A 1 93 ? 1.340 5.863 -12.847 1.00 90.94 93 ARG A N 1
ATOM 754 C CA . ARG A 1 93 ? 1.844 4.483 -12.726 1.00 90.94 93 ARG A CA 1
ATOM 755 C C . ARG A 1 93 ? 3.363 4.416 -12.567 1.00 90.94 93 ARG A C 1
ATOM 757 O O . ARG A 1 93 ? 3.849 3.586 -11.803 1.00 90.94 93 ARG A O 1
ATOM 764 N N . ARG A 1 94 ? 4.108 5.272 -13.275 1.00 93.62 94 ARG A N 1
ATOM 765 C CA . ARG A 1 94 ? 5.575 5.338 -13.178 1.00 93.62 94 ARG A CA 1
ATOM 766 C C . ARG A 1 94 ? 6.018 5.893 -11.829 1.00 93.62 94 ARG A C 1
ATOM 768 O O . ARG A 1 94 ? 6.858 5.276 -11.181 1.00 93.62 94 ARG A O 1
ATOM 775 N N . GLU A 1 95 ? 5.432 7.010 -11.406 1.00 94.56 95 GLU A N 1
ATOM 776 C CA . GLU A 1 95 ? 5.729 7.636 -10.114 1.00 94.56 95 GLU A CA 1
ATOM 777 C C . GLU A 1 95 ? 5.356 6.730 -8.946 1.00 94.56 95 GLU A C 1
ATOM 779 O O . GLU A 1 95 ? 6.151 6.557 -8.029 1.00 94.56 95 GLU A O 1
ATOM 784 N N . PHE A 1 96 ? 4.191 6.088 -9.011 1.00 94.06 96 PHE A N 1
ATOM 785 C CA . PHE A 1 96 ? 3.720 5.153 -8.001 1.00 94.06 96 PHE A CA 1
ATOM 786 C C . PHE A 1 96 ? 4.656 3.954 -7.869 1.00 94.06 96 PHE A C 1
ATOM 788 O O . PHE A 1 96 ? 5.052 3.598 -6.762 1.00 94.06 96 PHE A O 1
ATOM 795 N N . LEU A 1 97 ? 5.050 3.340 -8.989 1.00 95.19 97 LEU A N 1
ATOM 796 C CA . LEU A 1 97 ? 5.993 2.226 -8.968 1.00 95.19 97 LEU A CA 1
ATOM 797 C C . LEU A 1 97 ? 7.351 2.659 -8.401 1.00 95.19 97 LEU A C 1
ATOM 799 O O . LEU A 1 97 ? 7.912 1.953 -7.566 1.00 95.19 97 LEU A O 1
ATOM 803 N N . LEU A 1 98 ? 7.860 3.821 -8.814 1.00 96.94 98 LEU A N 1
ATOM 804 C CA . LEU A 1 98 ? 9.125 4.357 -8.320 1.00 96.94 98 LEU A CA 1
ATOM 805 C C . LEU A 1 98 ? 9.071 4.652 -6.817 1.00 96.94 98 LEU A C 1
ATOM 807 O O . LEU A 1 98 ? 9.944 4.204 -6.077 1.00 96.94 98 LEU A O 1
ATOM 811 N N . ALA A 1 99 ? 8.023 5.336 -6.357 1.00 95.75 99 ALA A N 1
ATOM 812 C CA . ALA A 1 99 ? 7.790 5.627 -4.946 1.00 95.75 99 ALA A CA 1
ATOM 813 C C . ALA A 1 99 ? 7.669 4.340 -4.120 1.00 95.75 99 ALA A C 1
ATOM 815 O O . ALA A 1 99 ? 8.186 4.265 -3.008 1.00 95.75 99 ALA A O 1
ATOM 816 N N . HIS A 1 100 ? 7.040 3.299 -4.669 1.00 93.31 100 HIS A N 1
ATOM 817 C CA . HIS A 1 100 ? 6.922 2.008 -4.002 1.00 93.31 100 HIS A CA 1
ATOM 818 C C . HIS A 1 100 ? 8.272 1.294 -3.884 1.00 93.31 100 HIS A C 1
ATOM 820 O O . HIS A 1 100 ? 8.638 0.870 -2.790 1.00 93.31 100 HIS A O 1
ATOM 826 N N . VAL A 1 101 ? 9.049 1.222 -4.971 1.00 94.81 101 VAL A N 1
ATOM 827 C CA . VAL A 1 101 ? 10.415 0.669 -4.939 1.00 94.81 101 VAL A CA 1
ATOM 828 C C . VAL A 1 101 ? 11.278 1.419 -3.924 1.00 94.81 101 VAL A C 1
ATOM 830 O O . VAL A 1 101 ? 12.007 0.797 -3.158 1.00 94.81 101 VAL A O 1
ATOM 833 N N . GLN A 1 102 ? 11.176 2.747 -3.887 1.00 95.06 102 GLN A N 1
ATOM 834 C CA . GLN A 1 102 ? 11.908 3.596 -2.950 1.00 95.06 102 GLN A CA 1
ATOM 835 C C . GLN A 1 102 ? 11.468 3.364 -1.497 1.00 95.06 102 GLN A C 1
ATOM 837 O O . GLN A 1 102 ? 12.319 3.198 -0.628 1.00 95.06 102 GLN A O 1
ATOM 842 N N . ARG A 1 103 ? 10.162 3.241 -1.224 1.00 91.94 103 ARG A N 1
ATOM 843 C CA . ARG A 1 103 ? 9.645 2.894 0.112 1.00 91.94 103 ARG A CA 1
ATOM 844 C C . ARG A 1 103 ? 10.215 1.560 0.602 1.00 91.94 103 ARG A C 1
ATOM 846 O O . ARG A 1 103 ? 10.630 1.454 1.753 1.00 91.94 103 ARG A O 1
ATOM 853 N N . GLU A 1 104 ? 10.272 0.560 -0.277 1.00 90.94 104 GLU A N 1
ATOM 854 C CA . GLU A 1 104 ? 10.787 -0.778 0.043 1.00 90.94 104 GLU A CA 1
ATOM 855 C C . GLU A 1 104 ? 12.309 -0.828 0.257 1.00 90.94 104 GLU A C 1
ATOM 857 O O . GLU A 1 104 ? 12.805 -1.765 0.884 1.00 90.94 104 GLU A O 1
ATOM 862 N N . GLN A 1 105 ? 13.059 0.179 -0.207 1.00 91.69 105 GLN A N 1
ATOM 863 C CA . GLN A 1 105 ? 14.481 0.346 0.133 1.00 91.69 105 GLN A CA 1
ATOM 864 C C . GLN A 1 105 ? 14.690 0.903 1.554 1.00 91.69 105 GLN A C 1
ATOM 866 O O . GLN A 1 105 ? 15.811 0.894 2.065 1.00 91.69 105 GLN A O 1
ATOM 871 N N . GLY A 1 106 ? 13.623 1.345 2.224 1.00 89.06 106 GLY A N 1
ATOM 872 C CA . GLY A 1 106 ? 13.658 1.786 3.613 1.00 89.06 106 GLY A CA 1
ATOM 873 C C . GLY A 1 106 ? 14.275 3.173 3.792 1.00 89.06 106 GLY A C 1
ATOM 874 O O . GLY A 1 106 ? 14.061 4.084 2.994 1.00 89.06 106 GLY A O 1
ATOM 875 N N . ALA A 1 107 ? 15.021 3.356 4.886 1.00 87.06 107 ALA A N 1
ATOM 876 C CA . ALA A 1 107 ? 15.454 4.674 5.361 1.00 87.06 107 ALA A CA 1
ATOM 877 C C . ALA A 1 107 ? 16.265 5.493 4.338 1.00 87.06 107 ALA A C 1
ATOM 879 O O . ALA A 1 107 ? 16.209 6.718 4.370 1.00 87.06 107 ALA A O 1
ATOM 880 N N . THR A 1 108 ? 16.982 4.842 3.418 1.00 89.94 108 THR A N 1
ATOM 881 C CA . THR A 1 108 ? 17.817 5.510 2.403 1.00 89.94 108 THR A CA 1
ATOM 882 C C . THR A 1 108 ? 17.020 6.243 1.327 1.00 89.94 108 THR A C 1
ATOM 884 O O . THR A 1 108 ? 17.593 7.081 0.640 1.00 89.94 108 THR A O 1
ATOM 887 N N . LYS A 1 109 ? 15.735 5.907 1.155 1.00 94.12 109 LYS A N 1
ATOM 888 C CA . LYS A 1 109 ? 14.872 6.391 0.065 1.00 94.12 109 LYS A CA 1
ATOM 889 C C . LYS A 1 109 ? 13.486 6.842 0.535 1.00 94.12 109 LYS A C 1
ATOM 891 O O . LYS A 1 109 ? 12.609 7.155 -0.272 1.00 94.12 109 LYS A O 1
ATOM 896 N N . MET A 1 110 ? 13.266 6.841 1.850 1.00 91.81 110 MET A N 1
ATOM 897 C CA . MET A 1 110 ? 11.954 7.094 2.443 1.00 91.81 110 MET A CA 1
ATOM 898 C C . MET A 1 110 ? 11.460 8.519 2.169 1.00 91.81 110 MET A C 1
ATOM 900 O O . MET A 1 110 ? 10.270 8.723 1.940 1.00 91.81 110 MET A O 1
ATOM 904 N N . VAL A 1 111 ? 12.370 9.498 2.163 1.00 95.62 111 VAL A N 1
ATOM 905 C CA . VAL A 1 111 ? 12.041 10.909 1.909 1.00 95.62 111 VAL A CA 1
ATOM 906 C C . VAL A 1 111 ? 11.582 11.100 0.465 1.00 95.62 111 VAL A C 1
ATOM 908 O O . VAL A 1 111 ? 10.573 11.759 0.215 1.00 95.62 111 VAL A O 1
ATOM 911 N N . GLU A 1 112 ? 12.272 10.482 -0.492 1.00 96.25 112 GLU A N 1
ATOM 912 C CA . GLU A 1 112 ? 11.899 10.523 -1.904 1.00 96.25 112 GLU A CA 1
ATOM 913 C C . GLU A 1 112 ? 10.556 9.834 -2.150 1.00 96.25 112 GLU A C 1
ATOM 915 O O . GLU A 1 112 ? 9.710 10.383 -2.858 1.00 96.25 112 GLU A O 1
ATOM 920 N N . ALA A 1 113 ? 10.333 8.671 -1.529 1.00 95.75 113 ALA A N 1
ATOM 921 C CA . ALA A 1 113 ? 9.060 7.966 -1.610 1.00 95.75 113 ALA A CA 1
ATOM 922 C C . ALA A 1 113 ? 7.905 8.829 -1.077 1.00 95.75 113 ALA A C 1
ATOM 924 O O . ALA A 1 113 ? 6.896 8.999 -1.763 1.00 95.75 113 ALA A O 1
ATOM 925 N N . GLU A 1 114 ? 8.067 9.424 0.110 1.00 96.25 114 GLU A N 1
ATOM 926 C CA . GLU A 1 114 ? 7.067 10.310 0.713 1.00 96.25 114 GLU A CA 1
ATOM 927 C C . GLU A 1 114 ? 6.733 11.488 -0.205 1.00 96.25 114 GLU A C 1
ATOM 929 O O . GLU A 1 114 ? 5.560 11.755 -0.481 1.00 96.25 114 GLU A O 1
ATOM 934 N N . GLN A 1 115 ? 7.764 12.173 -0.708 1.00 96.81 115 GLN A N 1
ATOM 935 C CA . GLN A 1 115 ? 7.588 13.339 -1.564 1.00 96.81 115 GLN A CA 1
ATOM 936 C C . GLN A 1 115 ? 6.823 12.983 -2.841 1.00 96.81 115 GLN A C 1
ATOM 938 O O . GLN A 1 115 ? 5.933 13.730 -3.245 1.00 96.81 115 GLN A O 1
ATOM 943 N N . ARG A 1 116 ? 7.111 11.828 -3.454 1.00 95.56 116 ARG A N 1
ATOM 944 C CA . ARG A 1 116 ? 6.380 11.361 -4.640 1.00 95.56 116 ARG A CA 1
ATOM 945 C C . ARG A 1 116 ? 4.911 11.095 -4.340 1.00 95.56 116 ARG A C 1
ATOM 947 O O . ARG A 1 116 ? 4.062 11.564 -5.096 1.00 95.56 116 ARG A O 1
ATOM 954 N N . TYR A 1 117 ? 4.591 10.415 -3.236 1.00 94.81 117 TYR A N 1
ATOM 955 C CA . TYR A 1 117 ? 3.193 10.190 -2.852 1.00 94.81 117 TYR A CA 1
ATOM 956 C C . TYR A 1 117 ? 2.445 11.503 -2.613 1.00 94.81 117 TYR A C 1
ATOM 958 O O . TYR A 1 117 ? 1.342 11.675 -3.130 1.00 94.81 117 TYR A O 1
ATOM 966 N N . ARG A 1 118 ? 3.063 12.469 -1.921 1.00 94.38 118 ARG A N 1
ATOM 967 C CA . ARG A 1 118 ? 2.482 13.809 -1.729 1.00 94.38 118 ARG A CA 1
ATOM 968 C C . ARG A 1 118 ? 2.233 14.526 -3.047 1.00 94.38 118 ARG A C 1
ATOM 970 O O . ARG A 1 118 ? 1.156 15.078 -3.241 1.00 94.38 118 ARG A O 1
ATOM 977 N N . THR A 1 119 ? 3.201 14.492 -3.959 1.00 91.94 119 THR A N 1
ATOM 978 C CA . THR A 1 119 ? 3.072 15.104 -5.285 1.00 91.94 119 THR A CA 1
ATOM 979 C C . THR A 1 119 ? 1.938 14.466 -6.092 1.00 91.94 119 THR A C 1
ATOM 981 O O . THR A 1 119 ? 1.154 15.187 -6.704 1.00 91.94 119 THR A O 1
ATOM 984 N N . MET A 1 120 ? 1.786 13.138 -6.057 1.00 91.06 120 MET A N 1
ATOM 985 C CA . MET A 1 120 ? 0.665 12.461 -6.722 1.00 91.06 120 MET A CA 1
ATOM 986 C C . MET A 1 120 ? -0.696 12.854 -6.137 1.00 91.06 120 MET A C 1
ATOM 988 O O . MET A 1 120 ? -1.611 13.154 -6.907 1.00 91.06 120 MET A O 1
ATOM 992 N N . ILE A 1 121 ? -0.805 12.936 -4.807 1.00 89.81 121 ILE A N 1
ATOM 993 C CA . ILE A 1 121 ? -2.027 13.366 -4.109 1.00 89.81 121 ILE A CA 1
ATOM 994 C C . ILE A 1 121 ? -2.372 14.824 -4.445 1.00 89.81 121 ILE A C 1
ATOM 996 O O . ILE A 1 121 ? -3.518 15.113 -4.783 1.00 89.81 121 ILE A O 1
ATOM 1000 N N . ASP A 1 122 ? -1.395 15.733 -4.410 1.00 88.12 122 ASP A N 1
ATOM 1001 C CA . ASP A 1 122 ? -1.590 17.158 -4.711 1.00 88.12 122 ASP A CA 1
ATOM 1002 C C . ASP A 1 122 ? -2.049 17.381 -6.160 1.00 88.12 122 ASP A C 1
ATOM 1004 O O . ASP A 1 122 ? -3.060 18.044 -6.407 1.00 88.12 122 ASP A O 1
ATOM 1008 N N . ILE A 1 123 ? -1.365 16.758 -7.126 1.00 85.94 123 ILE A N 1
ATOM 1009 C CA . ILE A 1 123 ? -1.747 16.852 -8.540 1.00 85.94 123 ILE A CA 1
ATOM 1010 C C . ILE A 1 123 ? -3.138 16.253 -8.747 1.00 85.94 123 ILE A C 1
ATOM 1012 O O . ILE A 1 123 ? -3.967 16.863 -9.421 1.00 85.94 123 ILE A O 1
ATOM 1016 N N . TRP A 1 124 ? -3.434 15.096 -8.146 1.00 83.19 124 TRP A N 1
ATOM 1017 C CA . TRP A 1 124 ? -4.773 14.513 -8.213 1.00 83.19 124 TRP A CA 1
ATOM 1018 C C . TRP A 1 124 ? -5.845 15.442 -7.620 1.00 83.19 124 TRP A C 1
ATOM 1020 O O . TRP A 1 124 ? -6.924 15.602 -8.200 1.00 83.19 124 TRP A O 1
ATOM 1030 N N . GLY A 1 125 ? -5.558 16.085 -6.487 1.00 82.25 125 GLY A N 1
ATOM 1031 C CA . GLY A 1 125 ? -6.443 17.053 -5.838 1.00 82.25 125 GLY A CA 1
ATOM 1032 C C . GLY A 1 125 ? -6.792 18.225 -6.756 1.00 82.25 125 GLY A C 1
ATOM 1033 O O . GLY A 1 125 ? -7.966 18.568 -6.886 1.00 82.25 125 GLY A O 1
ATOM 1034 N N . LYS A 1 126 ? -5.796 18.757 -7.475 1.00 81.31 126 LYS A N 1
ATOM 1035 C CA . LYS A 1 126 ? -5.935 19.884 -8.415 1.00 81.31 126 LYS A CA 1
ATOM 1036 C C . LYS A 1 126 ? -6.638 19.536 -9.733 1.00 81.31 126 LYS A C 1
ATOM 1038 O O . LYS A 1 126 ? -7.058 20.444 -10.448 1.00 81.31 126 LYS A O 1
ATOM 1043 N N . ARG A 1 127 ? -6.787 18.250 -10.075 1.00 78.56 127 ARG A N 1
ATOM 1044 C CA . ARG A 1 127 ? -7.490 17.835 -11.301 1.00 78.56 127 ARG A CA 1
ATOM 1045 C C . ARG A 1 127 ? -8.970 18.212 -11.252 1.00 78.56 127 ARG A C 1
ATOM 1047 O O . ARG A 1 127 ? -9.661 17.888 -10.284 1.00 78.56 127 ARG A O 1
ATOM 1054 N N . ASN A 1 128 ? -9.448 18.822 -12.334 1.00 73.94 128 ASN A N 1
ATOM 1055 C CA . ASN A 1 128 ? -10.843 19.224 -12.528 1.00 73.94 128 ASN A CA 1
ATOM 1056 C C . ASN A 1 128 ? -11.399 18.770 -13.894 1.00 73.94 128 ASN A C 1
ATOM 1058 O O . ASN A 1 128 ? -12.332 19.364 -14.428 1.00 73.94 128 ASN A O 1
ATOM 1062 N N . ASP A 1 129 ? -10.782 17.760 -14.508 1.00 71.62 129 ASP A N 1
ATOM 1063 C CA . ASP A 1 129 ? -11.246 17.203 -15.775 1.00 71.62 129 ASP A CA 1
ATOM 1064 C C . ASP A 1 129 ? -12.466 16.277 -15.578 1.00 71.62 129 ASP A C 1
ATOM 1066 O O . ASP A 1 129 ? -12.564 15.594 -14.555 1.00 71.62 129 ASP A O 1
ATOM 1070 N N . PRO A 1 130 ? -13.395 16.220 -16.551 1.00 64.38 130 PRO A N 1
ATOM 1071 C CA . PRO A 1 130 ? -14.605 15.394 -16.468 1.00 64.38 130 PRO A CA 1
ATOM 1072 C C . PRO A 1 130 ? -14.314 13.884 -16.432 1.00 64.38 130 PRO A C 1
ATOM 1074 O O . PRO A 1 130 ? -15.160 13.104 -15.999 1.00 64.38 130 PRO A O 1
ATOM 1077 N N . ASP A 1 131 ? -13.110 13.476 -16.845 1.00 63.09 131 ASP A N 1
ATOM 1078 C CA . ASP A 1 131 ? -12.631 12.093 -16.821 1.00 63.09 131 ASP A CA 1
ATOM 1079 C C . ASP A 1 131 ? -11.937 11.708 -15.505 1.00 63.09 131 ASP A C 1
ATOM 1081 O O . ASP A 1 131 ? -11.422 10.585 -15.391 1.00 63.09 131 ASP A O 1
ATOM 1085 N N . LYS A 1 132 ? -11.945 12.592 -14.494 1.00 69.31 132 LYS A N 1
ATOM 1086 C CA . LYS A 1 132 ? -11.539 12.299 -13.113 1.00 69.31 132 LYS A CA 1
ATOM 1087 C C . LYS A 1 132 ? -12.504 11.280 -12.502 1.00 69.31 132 LYS A C 1
ATOM 1089 O O . LYS A 1 132 ? -13.397 11.599 -11.720 1.00 69.31 132 LYS A O 1
ATOM 1094 N N . LYS A 1 133 ? -12.339 10.020 -12.901 1.00 60.34 133 LYS A N 1
ATOM 1095 C CA . LYS A 1 133 ? -13.087 8.886 -12.367 1.00 60.34 133 LYS A CA 1
ATOM 1096 C C . LYS A 1 133 ? -12.611 8.566 -10.958 1.00 60.34 133 LYS A C 1
ATOM 1098 O O . LYS A 1 133 ? -11.462 8.804 -10.596 1.00 60.34 133 LYS A O 1
ATOM 1103 N N . TRP A 1 134 ? -13.493 7.942 -10.187 1.00 54.31 134 TRP A N 1
ATOM 1104 C CA . TRP A 1 134 ? -13.065 7.145 -9.046 1.00 54.31 134 TRP A CA 1
ATOM 1105 C C . TRP A 1 134 ? -12.081 6.058 -9.569 1.00 54.31 134 TRP A C 1
ATOM 1107 O O . TRP A 1 134 ? -12.440 5.440 -10.573 1.00 54.31 134 TRP A O 1
ATOM 1117 N N . PRO A 1 135 ? -10.866 5.812 -9.020 1.00 57.34 135 PRO A N 1
ATOM 1118 C CA . PRO A 1 135 ? -10.356 6.080 -7.679 1.00 57.34 135 PRO A CA 1
ATOM 1119 C C . PRO A 1 135 ? -9.596 7.426 -7.567 1.00 57.34 135 PRO A C 1
ATOM 1121 O O . PRO A 1 135 ? -8.709 7.697 -8.365 1.00 57.34 135 PRO A O 1
ATOM 1124 N N . GLN A 1 136 ? -9.845 8.207 -6.511 1.00 66.06 136 GLN A N 1
ATOM 1125 C CA . GLN A 1 136 ? -8.890 9.090 -5.883 1.00 66.06 136 GLN A CA 1
ATOM 1126 C C . GLN A 1 136 ? -7.632 8.284 -5.635 1.00 66.06 136 GLN A C 1
ATOM 1128 O O . GLN A 1 136 ? -7.699 7.059 -5.630 1.00 66.06 136 GLN A O 1
ATOM 1133 N N . ASP A 1 137 ? -6.482 8.919 -5.497 1.00 78.50 137 ASP A N 1
ATOM 1134 C CA . ASP A 1 137 ? -5.224 8.188 -5.406 1.00 78.50 137 ASP A CA 1
ATOM 1135 C C . ASP A 1 137 ? -5.064 7.441 -4.057 1.00 78.50 137 ASP A C 1
ATOM 1137 O O . ASP A 1 137 ? -4.159 7.704 -3.272 1.00 78.50 137 ASP A O 1
ATOM 1141 N N . LEU A 1 138 ? -5.980 6.508 -3.768 1.00 85.31 138 LEU A N 1
ATOM 1142 C CA . LEU A 1 138 ? -6.142 5.750 -2.533 1.00 85.31 138 LEU A CA 1
ATOM 1143 C C . LEU A 1 138 ? -4.882 4.944 -2.252 1.00 85.31 138 LEU A C 1
ATOM 1145 O O . LEU A 1 138 ? -4.481 4.819 -1.103 1.00 85.31 138 LEU A O 1
ATOM 1149 N N . GLY A 1 139 ? -4.240 4.435 -3.309 1.00 86.06 139 GLY A N 1
ATOM 1150 C CA . GLY A 1 139 ? -2.958 3.756 -3.204 1.00 86.06 139 GLY A CA 1
ATOM 1151 C C . GLY A 1 139 ? -1.870 4.687 -2.678 1.00 86.06 139 GLY A C 1
ATOM 1152 O O . GLY A 1 139 ? -1.129 4.292 -1.779 1.00 86.06 139 GLY A O 1
ATOM 1153 N N . SER A 1 140 ? -1.761 5.910 -3.208 1.00 89.06 140 SER A N 1
ATOM 1154 C CA . SER A 1 140 ? -0.769 6.874 -2.719 1.00 89.06 140 SER A CA 1
ATOM 1155 C C . SER A 1 140 ? -1.093 7.381 -1.323 1.00 89.06 140 SER A C 1
ATOM 1157 O O . SER A 1 140 ? -0.174 7.514 -0.522 1.00 89.06 140 SER A O 1
ATOM 1159 N N . ILE A 1 141 ? -2.370 7.609 -1.001 1.00 90.94 141 ILE A N 1
ATOM 1160 C CA . ILE A 1 141 ? -2.787 8.004 0.352 1.00 90.94 141 ILE A CA 1
ATOM 1161 C C . ILE A 1 141 ? -2.455 6.891 1.353 1.00 90.94 141 ILE A C 1
ATOM 1163 O O . ILE A 1 141 ? -1.855 7.184 2.381 1.00 90.94 141 ILE A O 1
ATOM 1167 N N . ASP A 1 142 ? -2.758 5.623 1.043 1.00 89.44 142 ASP A N 1
ATOM 1168 C CA . ASP A 1 142 ? -2.428 4.474 1.906 1.00 89.44 142 ASP A CA 1
ATOM 1169 C C . ASP A 1 142 ? -0.911 4.318 2.103 1.00 89.44 142 ASP A C 1
ATOM 1171 O O . ASP A 1 142 ? -0.433 4.097 3.215 1.00 89.44 142 ASP A O 1
ATOM 1175 N N . ASN A 1 143 ? -0.115 4.488 1.043 1.00 90.94 143 ASN A N 1
ATOM 1176 C CA . ASN A 1 143 ? 1.341 4.407 1.171 1.00 90.94 143 ASN A CA 1
ATOM 1177 C C . ASN A 1 143 ? 1.931 5.604 1.930 1.00 90.94 143 ASN A C 1
ATOM 1179 O O . ASN A 1 143 ? 2.821 5.404 2.756 1.00 90.94 143 ASN A O 1
ATOM 1183 N N . LEU A 1 144 ? 1.438 6.826 1.702 1.00 93.19 144 LEU A N 1
ATOM 1184 C CA . LEU A 1 144 ? 1.851 8.006 2.467 1.00 93.19 144 LEU A CA 1
ATOM 1185 C C . LEU A 1 144 ? 1.511 7.827 3.949 1.00 93.19 144 LEU A C 1
ATOM 1187 O O . LEU A 1 144 ? 2.355 8.043 4.813 1.00 93.19 144 LEU A O 1
ATOM 1191 N N . PHE A 1 145 ? 0.300 7.358 4.230 1.00 88.69 145 PHE A N 1
ATOM 1192 C CA . PHE A 1 145 ? -0.154 6.981 5.560 1.00 88.69 145 PHE A CA 1
ATOM 1193 C C . PHE A 1 145 ? 0.816 5.997 6.248 1.00 88.69 145 PHE A C 1
ATOM 1195 O O . PHE A 1 145 ? 1.236 6.242 7.381 1.00 88.69 145 PHE A O 1
ATOM 1202 N N . ILE A 1 146 ? 1.235 4.929 5.555 1.00 86.50 146 ILE A N 1
ATOM 1203 C CA . ILE A 1 146 ? 2.200 3.943 6.075 1.00 86.50 146 ILE A CA 1
ATOM 1204 C C . ILE A 1 146 ? 3.544 4.603 6.402 1.00 86.50 146 ILE A C 1
ATOM 1206 O O . ILE A 1 146 ? 4.088 4.374 7.483 1.00 86.50 146 ILE A O 1
ATOM 1210 N N . ILE A 1 147 ? 4.072 5.433 5.498 1.00 91.69 147 ILE A N 1
ATOM 1211 C CA . ILE A 1 147 ? 5.353 6.127 5.700 1.00 91.69 147 ILE A CA 1
ATOM 1212 C C . ILE A 1 147 ? 5.292 7.028 6.937 1.00 91.69 147 ILE A C 1
ATOM 1214 O O . ILE A 1 147 ? 6.193 7.003 7.776 1.00 91.69 147 ILE A O 1
ATOM 1218 N N . LEU A 1 148 ? 4.208 7.789 7.092 1.00 92.12 148 LEU A N 1
ATOM 1219 C CA . LEU A 1 148 ? 4.027 8.681 8.234 1.00 92.12 148 LEU A CA 1
ATOM 1220 C C . LEU A 1 148 ? 3.947 7.916 9.553 1.00 92.12 148 LEU A C 1
ATOM 1222 O O . LEU A 1 148 ? 4.582 8.313 10.532 1.00 92.12 148 LEU A O 1
ATOM 1226 N N . ALA A 1 149 ? 3.229 6.793 9.573 1.00 86.81 149 ALA A N 1
ATOM 1227 C CA . ALA A 1 149 ? 3.165 5.924 10.742 1.00 86.81 149 ALA A CA 1
ATOM 1228 C C . ALA A 1 149 ? 4.546 5.344 11.105 1.00 86.81 149 ALA A C 1
ATOM 1230 O O . ALA A 1 149 ? 4.903 5.319 12.281 1.00 86.81 149 ALA A O 1
ATOM 1231 N N . GLN A 1 150 ? 5.352 4.943 10.113 1.00 86.12 150 GLN A N 1
ATOM 1232 C CA . GLN A 1 150 ? 6.728 4.456 10.316 1.00 86.12 150 GLN A CA 1
ATOM 1233 C C . GLN A 1 150 ? 7.668 5.524 10.885 1.00 86.12 150 GLN A C 1
ATOM 1235 O O . GLN A 1 150 ? 8.593 5.205 11.628 1.00 86.12 150 GLN A O 1
ATOM 1240 N N . GLN A 1 151 ? 7.419 6.792 10.566 1.00 89.88 151 GLN A N 1
ATOM 1241 C CA . GLN A 1 151 ? 8.167 7.937 11.086 1.00 89.88 151 GLN A CA 1
ATOM 1242 C C . GLN A 1 151 ? 7.589 8.495 12.402 1.00 89.88 151 GLN A C 1
ATOM 1244 O O . GLN A 1 151 ? 8.004 9.563 12.845 1.00 89.88 151 GLN A O 1
ATOM 1249 N N . ASN A 1 152 ? 6.628 7.807 13.033 1.00 89.69 152 ASN A N 1
ATOM 1250 C CA . ASN A 1 152 ? 5.917 8.253 14.241 1.00 89.69 152 ASN A CA 1
ATOM 1251 C C . ASN A 1 152 ? 5.146 9.582 14.081 1.00 89.69 152 ASN A C 1
ATOM 1253 O O . ASN A 1 152 ? 4.803 10.240 15.064 1.00 89.69 152 ASN A O 1
ATOM 1257 N N . ARG A 1 153 ? 4.818 9.984 12.846 1.00 93.75 153 ARG A N 1
ATOM 1258 C CA . ARG A 1 153 ? 4.019 11.184 12.530 1.00 93.75 153 ARG A CA 1
ATOM 1259 C C . ARG A 1 153 ? 2.526 10.871 12.608 1.00 93.75 153 ARG A C 1
ATOM 1261 O O . ARG A 1 153 ? 1.769 11.049 11.654 1.00 93.75 153 ARG A O 1
ATOM 1268 N N . PHE A 1 154 ? 2.104 10.387 13.774 1.00 90.50 154 PHE A N 1
ATOM 1269 C CA . PHE A 1 154 ? 0.783 9.793 13.979 1.00 90.50 154 PHE A CA 1
ATOM 1270 C C . PHE A 1 154 ? -0.381 10.755 13.743 1.00 90.50 154 PHE A C 1
ATOM 1272 O O . PHE A 1 154 ? -1.378 10.343 13.166 1.00 90.50 154 PHE A O 1
ATOM 1279 N N . SER A 1 155 ? -0.262 12.030 14.122 1.00 91.94 155 SER A N 1
ATOM 1280 C CA . SER A 1 155 ? -1.342 13.006 13.911 1.00 91.94 155 SER A CA 1
ATOM 1281 C C . SER A 1 155 ? -1.644 13.237 12.427 1.00 91.94 155 SER A C 1
ATOM 1283 O O . SER A 1 155 ? -2.800 13.377 12.045 1.00 91.94 155 SER A O 1
ATOM 1285 N N . GLU A 1 156 ? -0.613 13.256 11.580 1.00 93.88 156 GLU A N 1
ATOM 1286 C CA . GLU A 1 156 ? -0.782 13.439 10.136 1.00 93.88 156 GLU A CA 1
ATOM 1287 C C . GLU A 1 156 ? -1.293 12.149 9.475 1.00 93.88 156 GLU A C 1
ATOM 1289 O O . GLU A 1 156 ? -2.194 12.193 8.639 1.00 93.88 156 GLU A O 1
ATOM 1294 N N . ALA A 1 157 ? -0.786 10.992 9.914 1.00 92.69 157 ALA A N 1
ATOM 1295 C CA . ALA A 1 157 ? -1.290 9.691 9.484 1.00 92.69 157 ALA A CA 1
ATOM 1296 C C . ALA A 1 157 ? -2.775 9.492 9.855 1.00 92.69 157 ALA A C 1
ATOM 1298 O O . ALA A 1 157 ? -3.558 9.009 9.042 1.00 92.69 157 ALA A O 1
ATOM 1299 N N . GLU A 1 158 ? -3.197 9.911 11.051 1.00 92.81 158 GLU A N 1
ATOM 1300 C CA . GLU A 1 158 ? -4.592 9.834 11.502 1.00 92.81 158 GLU A CA 1
ATOM 1301 C C . GLU A 1 158 ? -5.540 10.605 10.569 1.00 92.81 158 GLU A C 1
ATOM 1303 O O . GLU A 1 158 ? -6.593 10.087 10.187 1.00 92.81 158 GLU A O 1
ATOM 1308 N N . LEU A 1 159 ? -5.161 11.826 10.173 1.00 92.44 159 LEU A N 1
ATOM 1309 C CA . LEU A 1 159 ? -5.950 12.653 9.258 1.00 92.44 159 LEU A CA 1
ATOM 1310 C C . LEU A 1 159 ? -6.107 11.981 7.890 1.00 92.44 159 LEU A C 1
ATOM 1312 O O . LEU A 1 159 ? -7.232 11.854 7.404 1.00 92.44 159 LEU A O 1
ATOM 1316 N N . LEU A 1 160 ? -5.008 11.478 7.316 1.00 92.06 160 LEU A N 1
ATOM 1317 C CA . LEU A 1 160 ? -5.044 10.775 6.031 1.00 92.06 160 LEU A CA 1
ATOM 1318 C C . LEU A 1 160 ? -5.865 9.486 6.092 1.00 92.06 160 LEU A C 1
ATOM 1320 O O . LEU A 1 160 ? -6.589 9.182 5.149 1.00 92.06 160 LEU A O 1
ATOM 1324 N N . ALA A 1 161 ? -5.796 8.729 7.190 1.00 90.94 161 ALA A N 1
ATOM 1325 C CA . ALA A 1 161 ? -6.596 7.516 7.348 1.00 90.94 161 ALA A CA 1
ATOM 1326 C C . ALA A 1 161 ? -8.096 7.820 7.409 1.00 90.94 161 ALA A C 1
ATOM 1328 O O . ALA A 1 161 ? -8.890 7.127 6.774 1.00 90.94 161 ALA A O 1
ATOM 1329 N N . LYS A 1 162 ? -8.492 8.864 8.148 1.00 91.75 162 LYS A N 1
ATOM 1330 C CA . LYS A 1 162 ? -9.894 9.303 8.235 1.00 91.75 162 LYS A CA 1
ATOM 1331 C C . LYS A 1 162 ? -10.421 9.767 6.881 1.00 91.75 162 LYS A C 1
ATOM 1333 O O . LYS A 1 162 ? -11.528 9.382 6.502 1.00 91.75 162 LYS A O 1
ATOM 1338 N N . GLU A 1 163 ? -9.621 10.538 6.147 1.00 90.56 163 GLU A N 1
ATOM 1339 C CA . GLU A 1 163 ? -9.928 10.918 4.769 1.00 90.56 163 GLU A CA 1
ATOM 1340 C C . GLU A 1 163 ? -10.103 9.664 3.904 1.00 90.56 163 GLU A C 1
ATOM 1342 O O . GLU A 1 163 ? -11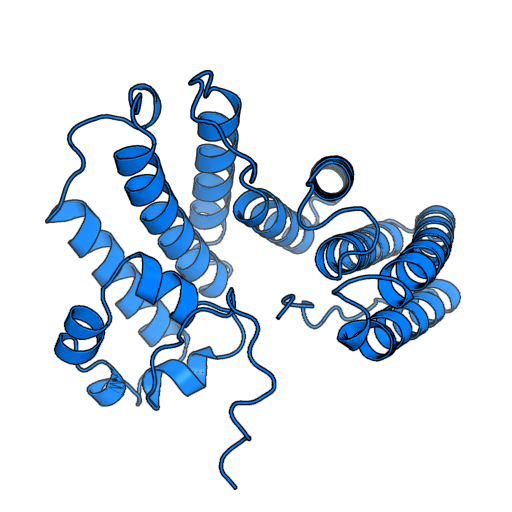.182 9.439 3.360 1.00 90.56 163 GLU A O 1
ATOM 1347 N N . LEU A 1 164 ? -9.105 8.777 3.878 1.00 90.31 164 LEU A N 1
ATOM 1348 C CA . LEU A 1 164 ? -9.108 7.554 3.078 1.00 90.31 164 LEU A CA 1
ATOM 1349 C C . LEU A 1 164 ? -10.317 6.646 3.360 1.00 90.31 164 LEU A C 1
ATOM 1351 O O . LEU A 1 164 ? -10.925 6.125 2.426 1.00 90.31 164 LEU A O 1
ATOM 1355 N N . ILE A 1 165 ? -10.712 6.490 4.625 1.00 92.75 165 ILE A N 1
ATOM 1356 C CA . ILE A 1 165 ? -11.921 5.755 5.025 1.00 92.75 165 ILE A CA 1
ATOM 1357 C C . ILE A 1 165 ? -13.179 6.420 4.448 1.00 92.75 165 ILE A C 1
ATOM 1359 O O . ILE A 1 165 ? -14.020 5.744 3.850 1.00 92.75 165 ILE A O 1
ATOM 1363 N N . GLY A 1 166 ? -13.314 7.741 4.601 1.00 91.31 166 GLY A N 1
ATOM 1364 C CA . GLY A 1 166 ? -14.452 8.496 4.067 1.00 91.31 166 GLY A CA 1
ATOM 1365 C C . GLY A 1 166 ? -14.571 8.372 2.549 1.00 91.31 166 GLY A C 1
ATOM 1366 O O . GLY A 1 166 ? -15.676 8.242 2.019 1.00 91.31 166 GLY A O 1
ATOM 1367 N N . LEU A 1 167 ? -13.428 8.336 1.870 1.00 88.38 167 LEU A N 1
ATOM 1368 C CA . LEU A 1 167 ? -13.317 8.108 0.441 1.00 88.38 167 LEU A CA 1
ATOM 1369 C C . LEU A 1 167 ? -13.736 6.677 0.078 1.00 88.38 167 LEU A C 1
ATOM 1371 O O . LEU A 1 167 ? -14.716 6.494 -0.636 1.00 88.38 167 LEU A O 1
ATOM 1375 N N . ILE A 1 168 ? -13.108 5.638 0.628 1.00 89.25 168 ILE A N 1
ATOM 1376 C CA . ILE A 1 168 ? -13.451 4.238 0.306 1.00 89.25 168 ILE A CA 1
ATOM 1377 C C . ILE A 1 168 ? -14.952 3.953 0.492 1.00 89.25 168 ILE A C 1
ATOM 1379 O O . ILE A 1 168 ? -15.560 3.277 -0.339 1.00 89.25 168 ILE A O 1
ATOM 1383 N N . ARG A 1 169 ? -15.584 4.517 1.529 1.00 90.88 169 ARG A N 1
ATOM 1384 C CA . ARG A 1 169 ? -17.027 4.361 1.790 1.00 90.88 169 ARG A CA 1
ATOM 1385 C C . ARG A 1 169 ? -17.924 4.939 0.695 1.00 90.88 169 ARG A C 1
ATOM 1387 O O . ARG A 1 169 ? -19.016 4.420 0.489 1.00 90.88 169 ARG A O 1
ATOM 1394 N N . GLN A 1 170 ? -17.469 5.981 0.003 1.00 86.81 170 GLN A N 1
ATOM 1395 C CA . GLN A 1 170 ? -18.167 6.612 -1.122 1.00 86.81 170 GLN A CA 1
ATOM 1396 C C . GLN A 1 170 ? -17.834 5.958 -2.470 1.00 86.81 170 GLN A C 1
ATOM 1398 O O . GLN A 1 170 ? -18.387 6.352 -3.496 1.00 86.81 170 GLN A O 1
ATOM 1403 N N . CYS A 1 171 ? -16.906 4.999 -2.506 1.00 84.69 171 CYS A N 1
ATOM 1404 C CA . CYS A 1 171 ? -16.539 4.295 -3.727 1.00 84.69 171 CYS A CA 1
ATOM 1405 C C . CYS A 1 171 ? -17.585 3.215 -4.051 1.00 84.69 171 CYS A C 1
ATOM 1407 O O . CYS A 1 171 ? -17.739 2.294 -3.247 1.00 84.69 171 CYS A O 1
ATOM 1409 N N . PRO A 1 172 ? -18.276 3.278 -5.208 1.00 80.50 172 PRO A N 1
ATOM 1410 C CA . PRO A 1 172 ? -19.325 2.316 -5.561 1.00 80.50 172 PRO A CA 1
ATOM 1411 C C . PRO A 1 172 ? -18.844 0.861 -5.609 1.00 80.50 172 PRO A C 1
ATOM 1413 O O . PRO A 1 172 ? -19.590 -0.040 -5.239 1.00 80.50 172 PRO A O 1
ATOM 1416 N N . ASP A 1 173 ? -17.593 0.647 -6.022 1.00 82.06 173 ASP A N 1
ATOM 1417 C CA . ASP A 1 173 ? -17.019 -0.690 -6.217 1.00 82.06 173 ASP A CA 1
ATOM 1418 C C . ASP A 1 173 ? -16.400 -1.281 -4.938 1.00 82.06 173 ASP A C 1
ATOM 1420 O O . ASP A 1 173 ? -16.133 -2.480 -4.869 1.00 82.06 173 ASP A O 1
ATOM 1424 N N . LEU A 1 174 ? -16.148 -0.449 -3.920 1.00 85.12 174 LEU A N 1
ATOM 1425 C CA . LEU A 1 174 ? -15.561 -0.872 -2.646 1.00 85.12 174 LEU A CA 1
ATOM 1426 C C . LEU A 1 174 ? -16.595 -0.763 -1.522 1.00 85.12 174 LEU A C 1
ATOM 1428 O O . LEU A 1 174 ? -17.018 -1.766 -0.944 1.00 85.12 174 LEU A O 1
ATOM 1432 N N . GLY A 1 175 ? -17.006 0.463 -1.208 1.00 88.62 175 GLY A N 1
ATOM 1433 C CA . GLY A 1 175 ? -17.958 0.768 -0.154 1.00 88.62 175 GLY A CA 1
ATOM 1434 C C . GLY A 1 175 ? -17.485 0.388 1.253 1.00 88.62 175 GLY A C 1
ATOM 1435 O O . GLY A 1 175 ? -16.352 -0.040 1.503 1.00 88.62 175 GLY A O 1
ATOM 1436 N N . TYR A 1 176 ? -18.408 0.550 2.200 1.00 93.31 176 TYR A N 1
ATOM 1437 C CA . TYR A 1 176 ? -18.169 0.350 3.630 1.00 93.31 176 TYR A CA 1
ATOM 1438 C C . TYR A 1 176 ? -17.769 -1.093 3.993 1.00 93.31 176 TYR A C 1
ATOM 1440 O O . TYR A 1 176 ? -16.893 -1.303 4.826 1.00 93.31 176 TYR A O 1
ATOM 1448 N N . GLY A 1 177 ? -18.366 -2.096 3.343 1.00 93.06 177 GLY A N 1
ATOM 1449 C CA . GLY A 1 177 ? -18.081 -3.516 3.585 1.00 93.06 177 GLY A CA 1
ATOM 1450 C C . GLY A 1 177 ? -16.866 -4.068 2.830 1.00 93.06 177 GLY A C 1
ATOM 1451 O O . GLY A 1 177 ? -16.745 -5.285 2.707 1.00 93.06 177 GLY A O 1
ATOM 1452 N N . SER A 1 178 ? -15.997 -3.221 2.265 1.00 92.00 178 SER A N 1
ATOM 1453 C CA . SER A 1 178 ? -14.812 -3.699 1.542 1.00 92.00 178 SER A CA 1
ATOM 1454 C C . SER A 1 178 ? -13.693 -4.165 2.483 1.00 92.00 178 SER A C 1
ATOM 1456 O O . SER A 1 178 ? -13.464 -3.556 3.532 1.00 92.00 178 SER A O 1
ATOM 1458 N N . PRO A 1 179 ? -12.901 -5.181 2.082 1.00 92.12 179 PRO A N 1
ATOM 1459 C CA . PRO A 1 179 ? -11.673 -5.555 2.785 1.00 92.12 179 PRO A CA 1
ATOM 1460 C C . PRO A 1 179 ? -10.676 -4.397 2.869 1.00 92.12 179 PRO A C 1
ATOM 1462 O O . PRO A 1 179 ? -9.919 -4.304 3.831 1.00 92.12 179 PRO A O 1
ATOM 1465 N N . MET A 1 180 ? -10.701 -3.493 1.883 1.00 89.75 180 MET A N 1
ATOM 1466 C CA . MET A 1 180 ? -9.870 -2.294 1.889 1.00 89.75 180 MET A CA 1
ATOM 1467 C C . MET A 1 180 ? -10.254 -1.344 3.026 1.00 89.75 180 MET A C 1
ATOM 1469 O O . MET A 1 180 ? -9.370 -0.936 3.772 1.00 89.75 180 MET A O 1
ATOM 1473 N N . ASN A 1 181 ? -11.548 -1.048 3.214 1.00 93.56 181 ASN A N 1
ATOM 1474 C CA . ASN A 1 181 ? -12.011 -0.207 4.323 1.00 93.56 181 ASN A CA 1
ATOM 1475 C C . ASN A 1 181 ? -11.563 -0.783 5.677 1.00 93.56 181 ASN A C 1
ATOM 1477 O O . ASN A 1 181 ? -10.951 -0.076 6.474 1.00 93.56 181 ASN A O 1
ATOM 1481 N N . ILE A 1 182 ? -11.778 -2.085 5.901 1.00 95.38 182 ILE A N 1
ATOM 1482 C CA . ILE A 1 182 ? -11.370 -2.751 7.151 1.00 95.38 182 ILE A CA 1
ATOM 1483 C C . ILE A 1 182 ? -9.846 -2.725 7.329 1.00 95.38 182 ILE A C 1
ATOM 1485 O O . ILE A 1 182 ? -9.360 -2.450 8.425 1.00 95.38 182 ILE A O 1
ATOM 1489 N N . GLY A 1 183 ? -9.079 -2.941 6.258 1.00 91.62 183 GLY A N 1
ATOM 1490 C CA . GLY A 1 183 ? -7.620 -2.859 6.297 1.00 91.62 183 GLY A CA 1
ATOM 1491 C C . GLY A 1 183 ? -7.103 -1.482 6.726 1.00 91.62 183 GLY A C 1
ATOM 1492 O O . GLY A 1 183 ? -6.183 -1.410 7.540 1.00 91.62 183 GLY A O 1
ATOM 1493 N N . ILE A 1 184 ? -7.708 -0.391 6.241 1.00 91.69 184 ILE A N 1
ATOM 1494 C CA . ILE A 1 184 ? -7.353 0.971 6.680 1.00 91.69 184 ILE A CA 1
ATOM 1495 C C . ILE A 1 184 ? -7.788 1.220 8.128 1.00 91.69 184 ILE A C 1
ATOM 1497 O O . ILE A 1 184 ? -7.012 1.776 8.905 1.00 91.69 184 ILE A O 1
ATOM 1501 N N . MET A 1 185 ? -8.975 0.751 8.528 1.00 95.75 185 MET A N 1
ATOM 1502 C CA . MET A 1 185 ? -9.437 0.857 9.917 1.00 95.75 185 MET A CA 1
ATOM 1503 C C . MET A 1 185 ? -8.477 0.161 10.888 1.00 95.75 185 MET A C 1
ATOM 1505 O O . MET A 1 185 ? -8.124 0.746 11.905 1.00 95.75 185 MET A O 1
ATOM 1509 N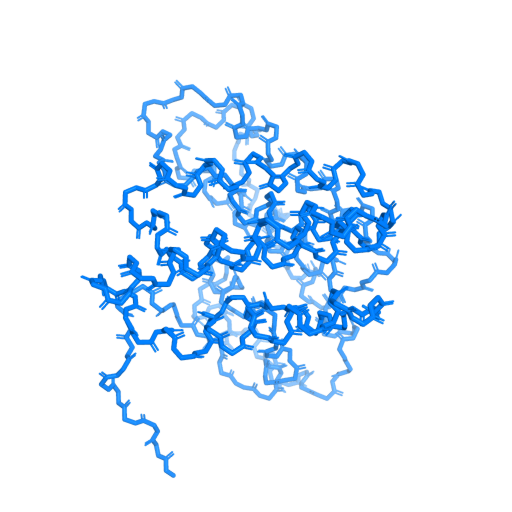 N . LEU A 1 186 ? -7.997 -1.045 10.566 1.00 94.38 186 LEU A N 1
ATOM 1510 C CA . LEU A 1 186 ? -7.016 -1.767 11.387 1.00 94.38 186 LEU A CA 1
ATOM 1511 C C . LEU A 1 186 ? -5.714 -0.975 11.556 1.00 94.38 186 LEU A C 1
ATOM 1513 O O . LEU A 1 186 ? -5.187 -0.876 12.660 1.00 94.38 186 LEU A O 1
ATOM 1517 N N . LYS 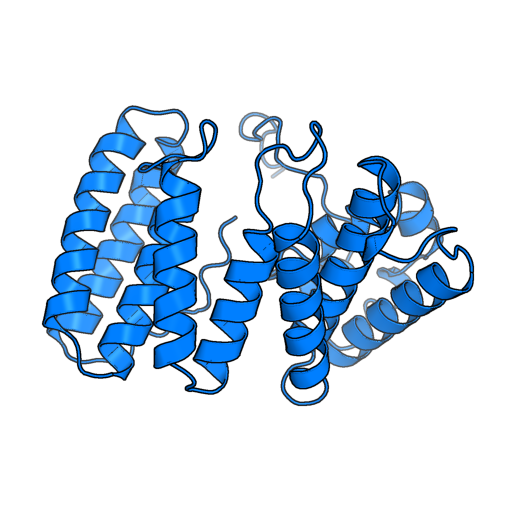A 1 187 ? -5.208 -0.362 10.483 1.00 91.25 187 LYS A N 1
ATOM 1518 C CA . LYS A 1 187 ? -4.002 0.471 10.569 1.00 91.25 187 LYS A CA 1
ATOM 1519 C C . LYS A 1 187 ? -4.235 1.736 11.412 1.00 91.25 187 LYS A C 1
ATOM 1521 O O . LYS A 1 187 ? -3.343 2.162 12.139 1.00 91.25 187 LYS A O 1
ATOM 1526 N N . LEU A 1 188 ? -5.429 2.326 11.352 1.00 94.19 188 LEU A N 1
ATOM 1527 C CA . LEU A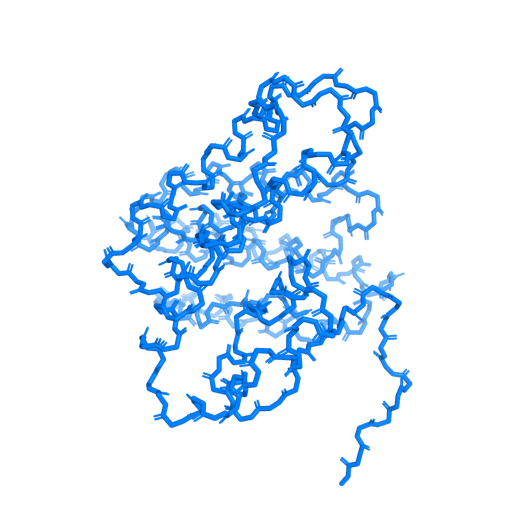 1 188 ? -5.795 3.468 12.193 1.00 94.19 188 LEU A CA 1
ATOM 1528 C C . LEU A 1 188 ? -5.937 3.074 13.676 1.00 94.19 188 LEU A C 1
ATOM 1530 O O . LEU A 1 188 ? -5.485 3.817 14.542 1.00 94.19 188 LEU A O 1
ATOM 1534 N N . MET A 1 189 ? -6.486 1.891 13.975 1.00 94.94 189 MET A N 1
ATOM 1535 C CA . MET A 1 189 ? -6.522 1.346 15.341 1.00 94.94 189 MET A CA 1
ATOM 1536 C C . MET A 1 189 ? -5.113 1.183 15.926 1.00 94.94 189 MET A C 1
ATOM 1538 O O . MET A 1 189 ? -4.895 1.532 17.083 1.00 94.94 189 MET A O 1
ATOM 1542 N N . ASP A 1 190 ? -4.151 0.707 15.129 1.00 90.88 190 ASP A N 1
ATOM 1543 C CA . ASP A 1 190 ? -2.747 0.599 15.552 1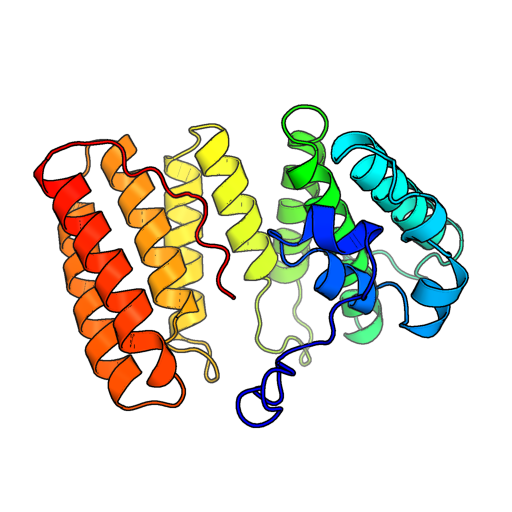.00 90.88 190 ASP A CA 1
ATOM 1544 C C . ASP A 1 190 ? -2.147 1.967 15.917 1.00 90.88 190 ASP A C 1
ATOM 1546 O O . ASP A 1 190 ? -1.501 2.121 16.954 1.00 90.88 190 ASP A O 1
ATOM 1550 N N . ILE A 1 191 ? -2.416 2.995 15.106 1.00 90.94 191 ILE A N 1
ATOM 1551 C CA . ILE A 1 191 ? -1.976 4.367 15.394 1.00 90.94 191 ILE A CA 1
ATOM 1552 C C . ILE A 1 191 ? -2.602 4.893 16.682 1.00 90.94 191 ILE A C 1
ATOM 1554 O O . ILE A 1 191 ? -1.898 5.476 17.506 1.00 90.94 191 ILE A O 1
ATOM 1558 N N . PHE A 1 192 ? -3.901 4.670 16.880 1.00 92.88 192 PHE A N 1
ATOM 1559 C CA . PHE A 1 192 ? -4.566 5.044 18.121 1.00 92.88 192 PHE A CA 1
ATOM 1560 C C . PHE A 1 192 ? -3.939 4.348 19.332 1.00 92.88 192 PHE A C 1
ATOM 1562 O O . PHE A 1 192 ? -3.610 5.025 20.306 1.00 92.88 192 PHE A O 1
ATOM 1569 N N . GLY A 1 193 ? -3.662 3.043 19.250 1.00 89.94 193 GLY A N 1
ATOM 1570 C CA . GLY A 1 193 ? -2.950 2.307 20.299 1.00 89.94 193 GLY A CA 1
ATOM 1571 C C . GLY A 1 193 ? -1.570 2.902 20.605 1.00 89.94 193 GLY A C 1
ATOM 1572 O O . GLY A 1 193 ? -1.252 3.162 21.765 1.00 89.94 193 GLY A O 1
ATOM 1573 N N . LYS A 1 194 ? -0.781 3.231 19.573 1.00 86.88 194 LYS A N 1
ATOM 1574 C CA . LYS A 1 194 ? 0.535 3.893 19.716 1.00 86.88 194 LYS A CA 1
ATOM 1575 C C . LYS A 1 194 ? 0.457 5.289 20.341 1.00 86.88 194 LYS A C 1
ATOM 1577 O O . LYS A 1 194 ? 1.429 5.742 20.939 1.00 86.88 194 LYS A O 1
ATOM 1582 N N . GLN A 1 195 ? -0.685 5.964 20.225 1.00 88.62 195 GLN A N 1
ATOM 1583 C CA . GLN A 1 195 ? -0.962 7.247 20.875 1.00 88.62 195 GLN A CA 1
ATOM 1584 C C . GLN A 1 195 ? -1.613 7.105 22.265 1.00 88.62 195 GLN A C 1
ATOM 1586 O O . GLN A 1 195 ? -1.872 8.120 22.908 1.00 88.62 195 GLN A O 1
ATOM 1591 N N . GLY A 1 196 ? -1.900 5.883 22.730 1.00 90.19 196 GLY A N 1
ATOM 1592 C CA . GLY A 1 196 ? -2.623 5.625 23.982 1.00 90.19 196 GLY A CA 1
ATOM 1593 C C . GLY A 1 196 ? -4.136 5.880 23.916 1.00 90.19 196 GLY A C 1
ATOM 1594 O O . GLY A 1 196 ? -4.799 5.884 24.950 1.00 90.19 196 GLY A O 1
ATOM 1595 N N . LYS A 1 197 ? -4.689 6.082 22.715 1.00 93.75 197 LYS A N 1
ATOM 1596 C CA . LYS A 1 197 ? -6.112 6.341 22.432 1.00 93.75 197 LYS A CA 1
ATOM 1597 C C . LYS A 1 197 ? -6.904 5.032 22.299 1.00 93.75 197 LYS A C 1
ATOM 1599 O O . LYS A 1 197 ? -7.440 4.703 21.240 1.00 93.75 197 LYS A O 1
ATOM 1604 N N . TYR A 1 198 ? -6.886 4.209 23.347 1.00 92.62 198 TYR A N 1
ATOM 1605 C CA . TYR A 1 198 ? -7.452 2.854 23.294 1.00 92.62 198 TYR A CA 1
ATOM 1606 C C . TYR A 1 198 ? -8.976 2.843 23.125 1.00 92.62 198 TYR A C 1
ATOM 1608 O O . TYR A 1 198 ? -9.496 1.983 22.414 1.00 92.62 198 TYR A O 1
ATOM 1616 N N . ASP A 1 199 ? -9.684 3.814 23.706 1.00 94.62 199 ASP A N 1
ATOM 1617 C CA . ASP A 1 199 ? -11.142 3.921 23.585 1.00 94.62 199 ASP A CA 1
ATOM 1618 C C . ASP A 1 199 ? -11.559 4.197 22.133 1.00 94.62 199 ASP A C 1
ATOM 1620 O O . ASP A 1 199 ? -12.458 3.540 21.600 1.00 94.62 199 ASP A O 1
ATOM 1624 N N . GLU A 1 200 ? -10.859 5.102 21.443 1.00 95.94 200 GLU A N 1
ATOM 1625 C CA . GLU A 1 200 ? -11.075 5.377 20.022 1.00 95.94 200 GLU A CA 1
ATOM 1626 C C . GLU A 1 200 ? -10.746 4.160 19.148 1.00 95.94 200 GLU A C 1
ATOM 1628 O O . GLU A 1 200 ? -11.470 3.865 18.193 1.00 95.94 200 GLU A O 1
ATOM 1633 N N . ALA A 1 201 ? -9.689 3.417 19.488 1.00 95.44 201 ALA A N 1
ATOM 1634 C CA . ALA A 1 201 ? -9.324 2.190 18.786 1.00 95.44 201 ALA A CA 1
ATOM 1635 C C . ALA A 1 201 ? -10.385 1.088 18.949 1.00 95.44 201 ALA A C 1
ATOM 1637 O O . ALA A 1 201 ? -10.744 0.428 17.972 1.00 95.44 201 ALA A O 1
ATOM 1638 N N . LEU A 1 202 ? -10.928 0.901 20.157 1.00 96.38 202 LEU A N 1
ATOM 1639 C CA . LEU A 1 202 ? -11.978 -0.083 20.433 1.00 96.38 202 LEU A CA 1
ATOM 1640 C C . LEU A 1 202 ? -13.317 0.305 19.795 1.00 96.38 202 LEU A C 1
ATOM 1642 O O . LEU A 1 202 ? -14.007 -0.565 19.257 1.00 96.38 202 LEU A O 1
ATOM 1646 N N . ALA A 1 203 ? -13.661 1.595 19.778 1.00 97.62 203 ALA A N 1
ATOM 1647 C CA . ALA A 1 203 ? -14.828 2.093 19.051 1.00 97.62 203 ALA A CA 1
ATOM 1648 C C . ALA A 1 203 ? -14.707 1.812 17.544 1.00 97.62 203 ALA A C 1
ATOM 1650 O O . ALA A 1 203 ? -15.647 1.308 16.923 1.00 97.62 203 ALA A O 1
ATOM 1651 N N . LEU A 1 204 ? -13.525 2.052 16.965 1.00 97.62 204 LEU A N 1
ATOM 1652 C CA . LEU A 1 204 ? -13.256 1.748 15.560 1.00 97.62 204 LEU A CA 1
ATOM 1653 C C . LEU A 1 204 ? -13.273 0.232 15.287 1.00 97.62 204 LEU A C 1
ATOM 1655 O O . LEU A 1 204 ? -13.727 -0.203 14.229 1.00 97.62 204 LEU A O 1
ATOM 1659 N N . ASN A 1 205 ? -12.829 -0.596 16.238 1.00 97.19 205 ASN A N 1
ATOM 1660 C CA . ASN A 1 205 ? -12.906 -2.057 16.140 1.00 97.19 205 ASN A CA 1
ATOM 1661 C C . ASN A 1 205 ? -14.364 -2.547 16.071 1.00 97.19 205 ASN A C 1
ATOM 1663 O O . ASN A 1 205 ? -14.704 -3.360 15.209 1.00 97.19 205 ASN A O 1
ATOM 1667 N N . ALA A 1 206 ? -15.245 -1.984 16.905 1.00 98.00 206 ALA A N 1
ATOM 1668 C CA . ALA A 1 206 ? -16.682 -2.256 16.857 1.00 98.00 206 ALA A CA 1
ATOM 1669 C C . ALA A 1 206 ? -17.304 -1.853 15.507 1.00 98.00 206 ALA A C 1
ATOM 1671 O O . ALA A 1 206 ? -18.079 -2.616 14.926 1.00 98.00 206 ALA A O 1
ATOM 1672 N N . GLU A 1 207 ? -16.910 -0.699 14.961 1.00 97.75 207 GLU A N 1
ATOM 1673 C CA . GLU A 1 207 ? -17.305 -0.279 13.612 1.00 97.75 207 GLU A CA 1
ATOM 1674 C C . GLU A 1 207 ? -16.835 -1.287 12.540 1.00 97.75 207 GLU A C 1
ATOM 1676 O O . GLU A 1 207 ? -17.572 -1.595 11.596 1.00 97.75 207 GLU A O 1
ATOM 1681 N N . GLY A 1 208 ? -15.641 -1.865 12.715 1.00 97.50 208 GLY A N 1
ATOM 1682 C CA . GLY A 1 208 ? -15.089 -2.907 11.849 1.00 97.50 208 GLY A CA 1
ATOM 1683 C C . GLY A 1 208 ? -15.959 -4.165 11.806 1.00 97.50 208 GLY A C 1
ATOM 1684 O O . GLY A 1 208 ? -16.197 -4.705 10.727 1.00 97.50 208 GLY A O 1
ATOM 1685 N N . TYR A 1 209 ? -16.514 -4.601 12.941 1.00 98.06 209 TYR A N 1
ATOM 1686 C CA . TYR A 1 209 ? -17.469 -5.718 12.960 1.00 98.06 209 TYR A CA 1
ATOM 1687 C C . TYR A 1 209 ? -18.764 -5.399 12.210 1.00 98.06 209 TYR A C 1
ATOM 1689 O O . TYR A 1 209 ? -19.251 -6.246 11.463 1.00 98.06 209 TYR A O 1
ATOM 1697 N N . ALA A 1 210 ? -19.283 -4.174 12.318 1.00 97.75 210 ALA A N 1
ATOM 1698 C CA . ALA A 1 210 ? -20.434 -3.765 11.511 1.00 97.75 210 ALA A CA 1
ATOM 1699 C C . ALA A 1 210 ? -20.111 -3.795 10.001 1.00 97.75 210 ALA A C 1
ATOM 1701 O O . ALA A 1 210 ? -20.962 -4.152 9.183 1.00 97.75 210 ALA A O 1
ATOM 1702 N N . ALA A 1 211 ? -18.869 -3.476 9.613 1.00 96.75 211 ALA A N 1
ATOM 1703 C CA . ALA A 1 211 ? -18.416 -3.614 8.227 1.00 96.75 211 ALA A CA 1
ATOM 1704 C C . ALA A 1 211 ? -18.355 -5.080 7.773 1.00 96.75 211 ALA A C 1
ATOM 1706 O O . ALA A 1 211 ? -18.717 -5.366 6.631 1.00 96.75 211 ALA A O 1
ATOM 1707 N N . ILE A 1 212 ? -17.983 -6.014 8.658 1.00 97.25 212 ILE A N 1
ATOM 1708 C CA . ILE A 1 212 ? -18.035 -7.460 8.380 1.00 97.25 212 ILE A CA 1
ATOM 1709 C C . ILE A 1 212 ? -19.465 -7.927 8.087 1.00 97.25 212 ILE A C 1
ATOM 1711 O O . ILE A 1 212 ? -19.672 -8.702 7.153 1.00 97.25 212 ILE A O 1
ATOM 1715 N N . ASP A 1 213 ? -20.460 -7.446 8.832 1.00 96.75 213 ASP A N 1
ATOM 1716 C CA . ASP A 1 213 ? -21.856 -7.854 8.628 1.00 96.75 213 ASP A CA 1
ATOM 1717 C C . ASP A 1 213 ? -22.404 -7.402 7.265 1.00 96.75 213 ASP A C 1
ATOM 1719 O O . ASP A 1 213 ? -23.237 -8.084 6.658 1.00 96.75 213 ASP A O 1
ATOM 1723 N N . ILE A 1 214 ? -21.914 -6.268 6.756 1.00 95.88 214 ILE A N 1
ATOM 1724 C CA . ILE A 1 214 ? -22.197 -5.795 5.394 1.00 95.88 214 ILE A CA 1
ATOM 1725 C C . ILE A 1 214 ? -21.393 -6.609 4.370 1.00 95.88 214 ILE A C 1
ATOM 1727 O O . ILE A 1 214 ? -21.959 -7.060 3.374 1.00 95.88 214 ILE A O 1
ATOM 1731 N N . MET A 1 215 ? -20.102 -6.853 4.628 1.00 95.81 215 MET A N 1
ATOM 1732 C CA . MET A 1 215 ? -19.213 -7.659 3.778 1.00 95.81 215 MET A CA 1
ATOM 1733 C C . MET A 1 215 ? -19.789 -9.050 3.501 1.00 95.81 215 MET A C 1
ATOM 1735 O O . MET A 1 215 ? -19.765 -9.511 2.359 1.00 95.81 215 MET A O 1
ATOM 1739 N N . ALA A 1 216 ? -20.353 -9.693 4.527 1.00 95.69 216 ALA A N 1
ATOM 1740 C CA . ALA A 1 216 ? -20.946 -11.026 4.449 1.00 95.69 216 ALA A CA 1
ATOM 1741 C C . ALA A 1 216 ? -22.132 -11.121 3.477 1.00 95.69 216 ALA A C 1
ATOM 1743 O O . ALA A 1 216 ? -22.447 -12.209 3.001 1.00 95.69 216 ALA A O 1
ATOM 1744 N N . LYS A 1 217 ? -22.779 -9.992 3.165 1.00 94.38 217 LYS A N 1
ATOM 1745 C CA . LYS A 1 217 ? -23.937 -9.910 2.261 1.00 94.38 217 LYS A CA 1
ATOM 1746 C C . LYS A 1 217 ? -23.562 -9.467 0.844 1.00 94.38 217 LYS A C 1
ATOM 1748 O O . LYS A 1 217 ? -24.444 -9.360 -0.003 1.00 94.38 217 LYS A O 1
ATOM 1753 N N . GLY A 1 218 ? -22.288 -9.163 0.592 1.00 90.19 218 GLY A N 1
ATOM 1754 C CA . GLY A 1 218 ? -21.816 -8.585 -0.665 1.00 90.19 218 GLY A CA 1
ATOM 1755 C C . GLY A 1 218 ? -20.803 -9.455 -1.408 1.00 90.19 218 GLY A C 1
ATOM 1756 O O . GLY A 1 218 ? -20.484 -10.579 -1.022 1.00 90.19 218 GLY A O 1
ATOM 1757 N N . MET A 1 219 ? -20.232 -8.890 -2.472 1.00 88.69 219 MET A N 1
ATOM 1758 C CA . MET A 1 219 ? -19.227 -9.549 -3.322 1.00 88.69 219 MET A CA 1
ATOM 1759 C C . MET A 1 219 ? -17.917 -9.913 -2.599 1.00 88.69 219 MET A C 1
ATOM 1761 O O . MET A 1 219 ? -17.111 -10.687 -3.113 1.00 88.69 219 MET A O 1
ATOM 1765 N N . PHE A 1 220 ? -17.708 -9.372 -1.398 1.00 92.56 220 PHE A N 1
ATOM 1766 C CA . PHE A 1 220 ? -16.522 -9.592 -0.575 1.00 92.56 220 PHE A CA 1
ATOM 1767 C C . PHE A 1 220 ? -16.711 -10.659 0.513 1.00 92.56 220 PHE A C 1
ATOM 1769 O O . PHE A 1 220 ? -15.811 -10.843 1.330 1.00 92.56 220 PHE A O 1
ATOM 1776 N N . ALA A 1 221 ? -17.825 -11.402 0.512 1.00 93.50 221 ALA A N 1
ATOM 1777 C CA . ALA A 1 221 ? -18.137 -12.403 1.537 1.00 93.50 221 ALA A CA 1
ATOM 1778 C C . ALA A 1 221 ? -17.006 -13.426 1.775 1.00 93.50 221 ALA A C 1
ATOM 1780 O O . ALA A 1 221 ? -16.783 -13.847 2.907 1.00 93.50 221 ALA A O 1
ATOM 1781 N N . LYS A 1 222 ? -16.218 -13.761 0.741 1.00 92.31 222 LYS A N 1
ATOM 1782 C CA . LYS A 1 222 ? -15.072 -14.683 0.855 1.00 92.31 222 LYS A CA 1
ATOM 1783 C C . LYS A 1 222 ? -13.954 -14.203 1.797 1.00 92.31 222 LYS A C 1
ATOM 1785 O O . LYS A 1 222 ? -13.106 -15.001 2.181 1.00 92.31 222 LYS A O 1
ATOM 1790 N N . TYR A 1 223 ? -13.922 -12.915 2.147 1.00 91.12 223 TYR A N 1
ATOM 1791 C CA . TYR A 1 223 ? -12.905 -12.326 3.024 1.00 91.12 223 TYR A CA 1
ATOM 1792 C C . TYR A 1 223 ? -13.346 -12.201 4.486 1.00 91.12 223 TYR A C 1
ATOM 1794 O O . TYR A 1 223 ? -12.519 -11.834 5.320 1.00 91.12 223 TYR A O 1
ATOM 1802 N N . VAL A 1 224 ? -14.606 -12.520 4.809 1.00 94.06 224 VAL A N 1
ATOM 1803 C CA . VAL A 1 224 ? -15.193 -12.334 6.147 1.00 94.06 224 VAL A CA 1
ATOM 1804 C C . VAL A 1 224 ? -14.348 -12.978 7.239 1.00 94.06 224 VAL A C 1
ATOM 1806 O O . VAL A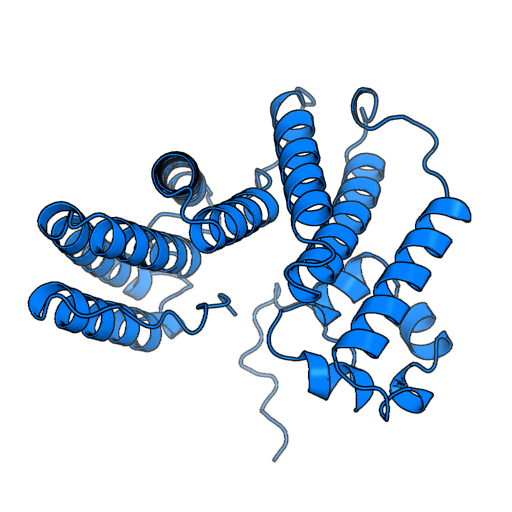 1 224 ? -13.983 -12.295 8.192 1.00 94.06 224 VAL A O 1
ATOM 1809 N N . ASP A 1 225 ? -13.987 -14.253 7.093 1.00 92.94 225 ASP A N 1
ATOM 1810 C CA . ASP A 1 225 ? -13.257 -14.981 8.137 1.00 92.94 225 ASP A CA 1
ATOM 1811 C C . ASP A 1 225 ? -11.869 -14.384 8.387 1.00 92.94 225 ASP A C 1
ATOM 1813 O O . ASP A 1 225 ? -11.457 -14.192 9.532 1.00 92.94 225 ASP A O 1
ATOM 1817 N N . THR A 1 226 ? -11.163 -14.029 7.310 1.00 92.44 226 THR A N 1
ATOM 1818 C CA . THR A 1 226 ? -9.840 -13.400 7.391 1.00 92.44 226 THR A CA 1
ATOM 1819 C C . THR A 1 226 ? -9.919 -12.045 8.087 1.00 92.44 226 THR A C 1
ATOM 1821 O O . THR A 1 226 ? -9.143 -11.780 9.002 1.00 92.44 226 THR A O 1
ATOM 1824 N N . GLN A 1 227 ? -10.871 -11.199 7.689 1.00 94.19 227 GLN A N 1
ATOM 1825 C CA . GLN A 1 227 ? -11.014 -9.849 8.236 1.00 94.19 227 GLN A CA 1
ATOM 1826 C C . GLN A 1 227 ? -11.515 -9.874 9.688 1.00 94.19 227 GLN A C 1
ATOM 1828 O O . GLN A 1 227 ? -11.003 -9.136 10.529 1.00 94.19 227 GLN A O 1
ATOM 1833 N N . ARG A 1 228 ? -12.437 -10.788 10.020 1.00 96.31 228 ARG A N 1
ATOM 1834 C CA . ARG A 1 228 ? -12.901 -11.023 11.395 1.00 96.31 228 ARG A CA 1
ATOM 1835 C C . ARG A 1 228 ? -11.748 -11.440 12.303 1.00 96.31 228 ARG A C 1
ATOM 1837 O O . ARG A 1 228 ? -11.563 -10.841 13.356 1.00 96.31 228 ARG A O 1
ATOM 1844 N N . LYS A 1 229 ? -10.913 -12.384 11.858 1.00 95.19 229 LYS A N 1
ATOM 1845 C CA . LYS A 1 229 ? -9.728 -12.816 12.610 1.00 95.19 229 LYS A CA 1
ATOM 1846 C C . LYS A 1 229 ? -8.759 -11.660 12.879 1.00 95.19 229 LYS A C 1
ATOM 1848 O O . LYS A 1 229 ? -8.206 -11.579 13.974 1.00 95.19 229 LYS A O 1
ATOM 1853 N N . SER A 1 230 ? -8.545 -10.772 11.907 1.00 94.38 230 SER A N 1
ATOM 1854 C CA . SER A 1 230 ? -7.706 -9.585 12.105 1.00 94.38 230 SER A CA 1
ATOM 1855 C C . SER A 1 230 ? -8.301 -8.615 13.133 1.00 94.38 230 SER A C 1
ATOM 1857 O O . SER A 1 230 ? -7.565 -8.123 13.987 1.00 94.38 230 SER A O 1
ATOM 1859 N N . LEU A 1 231 ? -9.620 -8.386 13.108 1.00 95.75 231 LEU A N 1
ATOM 1860 C CA . LEU A 1 231 ? -10.314 -7.558 14.105 1.00 95.75 231 LEU A CA 1
ATOM 1861 C C . LEU A 1 231 ? -10.262 -8.169 15.513 1.00 95.75 231 LEU A C 1
ATOM 1863 O O . LEU A 1 231 ? -10.011 -7.439 16.472 1.00 95.75 231 LEU A O 1
ATOM 1867 N N . ASP A 1 232 ? -10.418 -9.491 15.640 1.00 95.38 232 ASP A N 1
ATOM 1868 C CA . ASP A 1 232 ? -10.282 -10.220 16.910 1.00 95.38 232 ASP A CA 1
ATOM 1869 C C . ASP A 1 232 ? -8.881 -10.045 17.510 1.00 95.38 232 ASP A C 1
ATOM 1871 O O . ASP A 1 232 ? -8.727 -9.763 18.699 1.00 95.38 232 ASP A O 1
ATOM 1875 N N . GLN A 1 233 ? -7.843 -10.207 16.683 1.00 93.62 233 GLN A N 1
ATOM 1876 C CA . GLN A 1 233 ? -6.451 -10.039 17.106 1.00 93.62 233 GLN A CA 1
ATOM 1877 C C . GLN A 1 233 ? -6.159 -8.600 17.528 1.00 93.62 233 GLN A C 1
ATOM 1879 O O . GLN A 1 233 ? -5.538 -8.388 18.568 1.00 93.62 233 GLN A O 1
ATOM 1884 N N . MET A 1 234 ? -6.636 -7.626 16.750 1.00 93.69 234 MET A N 1
ATOM 1885 C CA . MET A 1 234 ? -6.514 -6.211 17.086 1.00 93.69 234 MET A CA 1
ATOM 1886 C C . MET A 1 234 ? -7.208 -5.898 18.414 1.00 93.69 234 MET A C 1
ATOM 1888 O O . MET A 1 234 ? -6.610 -5.271 19.279 1.00 93.69 234 MET A O 1
ATOM 1892 N N . LYS A 1 235 ? -8.438 -6.388 18.621 1.00 95.38 235 LYS A N 1
ATOM 1893 C CA . LYS A 1 235 ? -9.199 -6.143 19.855 1.00 95.38 235 LYS A CA 1
ATOM 1894 C C . LYS A 1 235 ? -8.436 -6.621 21.087 1.00 95.38 235 LYS A C 1
ATOM 1896 O O . LYS A 1 235 ? -8.299 -5.863 22.038 1.00 95.38 235 LYS A O 1
ATOM 1901 N N . ARG A 1 236 ? -7.886 -7.839 21.037 1.00 92.94 236 ARG A N 1
ATOM 1902 C CA . ARG A 1 236 ? -7.077 -8.392 22.136 1.00 92.94 236 ARG A CA 1
ATOM 1903 C C . ARG A 1 236 ? -5.838 -7.544 22.413 1.00 92.94 236 ARG A C 1
ATOM 1905 O O . ARG A 1 236 ? -5.584 -7.215 23.563 1.00 92.94 236 ARG A O 1
ATOM 1912 N N . ALA A 1 237 ? -5.105 -7.151 21.368 1.00 91.12 237 ALA A N 1
ATOM 1913 C CA . ALA A 1 237 ? -3.918 -6.312 21.526 1.00 91.12 237 ALA A CA 1
ATOM 1914 C C . ALA A 1 237 ? -4.251 -4.961 22.184 1.00 91.12 237 ALA A C 1
ATOM 1916 O O . ALA A 1 237 ? -3.534 -4.530 23.088 1.00 91.12 237 ALA A O 1
ATOM 1917 N N . LEU A 1 238 ? -5.364 -4.340 21.778 1.00 91.88 238 LEU A N 1
ATOM 1918 C CA . LEU A 1 238 ? -5.858 -3.095 22.365 1.00 91.88 238 LEU A CA 1
ATOM 1919 C C . LEU A 1 238 ? -6.273 -3.270 23.831 1.00 91.88 238 LEU A C 1
ATOM 1921 O O . LEU A 1 238 ? -5.874 -2.458 24.655 1.00 91.88 238 LEU A O 1
ATOM 1925 N N . GLU A 1 239 ? -7.013 -4.330 24.174 1.00 90.69 239 GLU A N 1
ATOM 1926 C CA . GLU A 1 239 ? -7.451 -4.621 25.554 1.00 90.69 239 GLU A CA 1
ATOM 1927 C C . GLU A 1 239 ? -6.275 -4.900 26.504 1.00 90.69 239 GLU A C 1
ATOM 1929 O O . GLU A 1 239 ? -6.333 -4.590 27.691 1.00 90.69 239 GLU A O 1
ATOM 1934 N N . GLU A 1 240 ? -5.189 -5.468 25.987 1.00 89.69 240 GLU A N 1
ATOM 1935 C CA . GLU A 1 240 ? -3.988 -5.801 26.758 1.00 89.69 240 GLU A CA 1
ATOM 1936 C C . GLU A 1 240 ? -2.930 -4.687 26.734 1.00 89.69 240 GLU A C 1
ATOM 1938 O O . GLU A 1 240 ? -1.841 -4.864 27.285 1.00 89.69 240 GLU A O 1
ATOM 1943 N N . HIS A 1 241 ? -3.229 -3.559 26.079 1.00 83.69 241 HIS A N 1
ATOM 1944 C CA . HIS A 1 241 ? -2.329 -2.418 25.894 1.00 83.69 241 HIS A CA 1
ATOM 1945 C C . HIS A 1 241 ? -0.974 -2.836 25.289 1.00 83.69 241 HIS A C 1
ATOM 1947 O O . HIS A 1 241 ? 0.084 -2.300 25.627 1.00 83.69 241 HIS A O 1
ATOM 1953 N N . ARG A 1 242 ? -0.996 -3.844 24.407 1.00 76.25 242 ARG A N 1
ATOM 1954 C CA . ARG A 1 242 ? 0.186 -4.366 23.717 1.00 76.25 242 ARG A CA 1
ATOM 1955 C C . ARG A 1 242 ? 0.319 -3.712 22.351 1.00 76.25 242 ARG A C 1
ATOM 1957 O O . ARG A 1 242 ? -0.676 -3.434 21.685 1.00 76.25 242 ARG A O 1
ATOM 1964 N N . SER A 1 243 ? 1.558 -3.517 21.901 1.00 63.38 243 SER A N 1
ATOM 1965 C CA . SER A 1 243 ? 1.811 -3.124 20.517 1.00 63.38 243 SER A CA 1
ATOM 1966 C C . SER A 1 243 ? 1.264 -4.202 19.588 1.00 63.38 243 SER A C 1
ATOM 1968 O O . SER A 1 243 ? 1.679 -5.362 19.667 1.00 63.38 243 SER A O 1
ATOM 1970 N N . TRP A 1 244 ? 0.346 -3.827 18.702 1.00 65.56 244 TRP A N 1
ATOM 1971 C CA . TRP A 1 244 ? -0.070 -4.714 17.633 1.00 65.56 244 TRP A CA 1
ATOM 1972 C C . TRP A 1 244 ? 1.037 -4.709 16.581 1.00 65.56 244 TRP A C 1
ATOM 1974 O O . TRP A 1 244 ? 1.273 -3.711 15.904 1.00 65.56 244 TRP A O 1
ATOM 1984 N N . GLU A 1 245 ? 1.769 -5.816 16.459 1.00 53.81 245 GLU A N 1
ATOM 1985 C CA . GLU A 1 245 ? 2.678 -5.989 15.332 1.00 53.81 245 GLU A CA 1
ATOM 1986 C C . GLU A 1 245 ? 1.829 -6.187 14.078 1.00 53.81 245 GLU A C 1
ATOM 1988 O O . GLU A 1 245 ? 1.496 -7.304 13.677 1.00 53.81 245 GLU A O 1
ATOM 1993 N N . SER A 1 246 ? 1.459 -5.064 13.460 1.00 54.56 246 SER A N 1
ATOM 1994 C CA . SER A 1 246 ? 1.008 -5.029 12.083 1.00 54.56 246 SER A CA 1
ATOM 1995 C C . SER A 1 246 ? 2.166 -5.544 11.232 1.00 54.56 246 SER A C 1
ATOM 1997 O O . SER A 1 246 ? 2.980 -4.768 10.731 1.00 54.56 246 SER A O 1
ATOM 1999 N N . GLY A 1 247 ? 2.313 -6.855 11.064 1.00 44.22 247 GLY A N 1
ATOM 2000 C CA . GLY A 1 247 ? 2.985 -7.363 9.876 1.00 44.22 247 GLY A CA 1
ATOM 2001 C C . GLY A 1 247 ? 2.155 -6.834 8.718 1.00 44.22 247 GLY A C 1
ATOM 2002 O O . GLY A 1 247 ? 1.105 -7.412 8.455 1.00 44.22 247 GLY A O 1
ATOM 2003 N N . TYR A 1 248 ? 2.528 -5.653 8.198 1.00 41.47 248 TYR A N 1
ATOM 2004 C CA . TYR A 1 248 ? 1.682 -4.743 7.426 1.00 41.47 248 TYR A CA 1
ATOM 2005 C C . TYR A 1 248 ? 0.692 -5.538 6.585 1.00 41.47 248 TYR A C 1
ATOM 2007 O O . TYR A 1 248 ? 1.098 -6.292 5.703 1.00 41.47 248 TYR A O 1
ATOM 2015 N N . LEU A 1 249 ? -0.601 -5.427 6.911 1.00 39.66 249 LEU A N 1
ATOM 2016 C CA . LEU A 1 249 ? -1.670 -6.036 6.129 1.00 39.66 249 LEU A CA 1
ATOM 2017 C C . LEU A 1 249 ? -1.648 -5.379 4.750 1.00 39.66 249 LEU A C 1
ATOM 2019 O O . LEU A 1 249 ? -2.297 -4.362 4.501 1.00 39.66 249 LEU A O 1
ATOM 2023 N N . ILE A 1 250 ? -0.845 -5.948 3.862 1.00 33.81 250 ILE A N 1
ATOM 2024 C CA . ILE A 1 250 ? -0.889 -5.686 2.439 1.00 33.81 250 ILE A CA 1
ATOM 2025 C C . ILE A 1 250 ? -2.162 -6.381 1.998 1.00 33.81 250 ILE A C 1
ATOM 2027 O O . ILE A 1 250 ? -2.236 -7.610 1.935 1.00 33.81 250 ILE A O 1
ATOM 2031 N N . ILE A 1 251 ? -3.204 -5.572 1.821 1.00 33.00 251 ILE A N 1
ATOM 2032 C CA . ILE A 1 251 ? -4.486 -6.012 1.286 1.00 33.00 251 ILE A CA 1
ATOM 2033 C C . ILE A 1 251 ? -4.169 -6.711 -0.046 1.00 33.00 251 ILE A C 1
ATOM 2035 O O . ILE A 1 251 ? -3.654 -6.085 -0.977 1.00 33.00 251 ILE A O 1
ATOM 2039 N N . ARG A 1 252 ? -4.375 -8.031 -0.076 1.00 32.16 252 ARG A N 1
ATOM 2040 C CA . ARG A 1 252 ? -4.277 -8.874 -1.272 1.00 32.16 252 ARG A CA 1
ATOM 2041 C C . ARG A 1 252 ? -5.580 -8.834 -2.051 1.00 32.16 252 ARG A C 1
ATOM 2043 O O . ARG A 1 252 ? -6.646 -8.903 -1.396 1.00 32.16 252 ARG A O 1
#

Radius of gyration: 19.14 Å; chains: 1; bounding box: 45×49×50 Å